Protein AF-A0A2E4ITB9-F1 (afdb_monomer_lite)

Radius of gyration: 18.51 Å; chains: 1; bounding box: 58×38×54 Å

Secondary structure (DSSP, 8-state):
---------HHHHHHHHHHHHHEEEEEETTEEEEEE-HHHHTTSHHHHHHHHHGGG--GGGS-HHHHHHHHHHHHHHHHHHHHHH-----HHHHHHHHHHHHHH-GGGGGGS--S-TT---S----TTTHHHHHHHHHHHHHHHHEEEETTTTEEEEEHHHHHS---HHHHHHHHHHH-GGGTTS--EEEEE--S----S---

Foldseek 3Di:
DDPPPVDWDVLLVLLQVLLVVFWDWDDDPNWIFIDGPLVVSCVDPSLVVSVVVLVVDDLVPDDLLSNLLSLLSVLLSLLSCCLHVVPPNPVVSNVVSLVVNCVSPVLSNLQAFQVDSNAHASDNATSVCNVVVSVVSLVVLLVVQWDADPVVQAIEGEQSLVPRPHDPVRSVVSVCVSPVVCPPPDHHYHYDHDDDSHSTDTD

Structure (mmCIF, N/CA/C/O backbone):
data_AF-A0A2E4ITB9-F1
#
_entry.id   AF-A0A2E4ITB9-F1
#
loop_
_atom_site.group_PDB
_atom_site.id
_atom_site.type_symbol
_atom_site.label_atom_id
_atom_site.label_alt_id
_atom_site.label_comp_id
_atom_site.label_asym_id
_atom_site.label_entity_id
_atom_site.label_seq_id
_atom_site.pdbx_PDB_ins_code
_atom_site.Cartn_x
_atom_site.Cartn_y
_atom_site.Cartn_z
_atom_site.occupancy
_atom_site.B_iso_or_equiv
_atom_site.auth_seq_id
_atom_site.auth_comp_id
_atom_site.auth_asym_id
_atom_site.auth_atom_id
_atom_site.pdbx_PDB_model_num
ATOM 1 N N . MET A 1 1 ? 36.505 4.681 3.905 1.00 30.84 1 MET A N 1
ATOM 2 C CA . MET A 1 1 ? 35.277 3.940 4.250 1.00 30.84 1 MET A CA 1
ATOM 3 C C . MET A 1 1 ? 34.150 4.531 3.430 1.00 30.84 1 MET A C 1
ATOM 5 O O . MET A 1 1 ? 33.691 5.619 3.747 1.00 30.84 1 MET A O 1
ATOM 9 N N . ALA A 1 2 ? 33.813 3.893 2.310 1.00 27.34 2 ALA A N 1
ATOM 10 C CA . ALA A 1 2 ? 32.672 4.303 1.508 1.00 27.34 2 ALA A CA 1
ATOM 11 C C . ALA A 1 2 ? 31.413 3.896 2.275 1.00 27.34 2 ALA A C 1
ATOM 13 O O . ALA A 1 2 ? 31.168 2.707 2.465 1.00 27.34 2 ALA A O 1
ATOM 14 N N . SER A 1 3 ? 30.668 4.883 2.769 1.00 27.88 3 SER A N 1
ATOM 15 C CA . SER A 1 3 ? 29.266 4.676 3.106 1.00 27.88 3 SER A CA 1
ATOM 16 C C . SER A 1 3 ? 28.602 4.188 1.822 1.00 27.88 3 SER A C 1
ATOM 18 O O . SER A 1 3 ? 28.552 4.937 0.843 1.00 27.88 3 SER A O 1
ATOM 20 N N . LEU A 1 4 ? 28.205 2.913 1.779 1.00 34.22 4 LEU A N 1
ATOM 21 C CA . LEU A 1 4 ? 27.286 2.437 0.758 1.00 34.22 4 LEU A CA 1
ATOM 22 C C . LEU A 1 4 ? 26.007 3.246 0.963 1.00 34.22 4 LEU A C 1
ATOM 24 O O . LEU A 1 4 ? 25.192 2.930 1.824 1.00 34.22 4 LEU A O 1
ATOM 28 N N . VAL A 1 5 ? 25.854 4.317 0.187 1.00 40.44 5 VAL A N 1
ATOM 29 C CA . VAL A 1 5 ? 24.533 4.843 -0.126 1.00 40.44 5 VAL A CA 1
ATOM 30 C C . VAL A 1 5 ? 23.796 3.640 -0.694 1.00 40.44 5 VAL A C 1
ATOM 32 O O . VAL A 1 5 ? 24.175 3.149 -1.758 1.00 40.44 5 VAL A O 1
ATOM 35 N N . MET A 1 6 ? 22.853 3.086 0.072 1.00 44.44 6 MET A N 1
ATOM 36 C CA . MET A 1 6 ? 21.987 2.014 -0.398 1.00 44.44 6 MET A CA 1
ATOM 37 C C . MET A 1 6 ? 21.328 2.536 -1.666 1.00 44.44 6 MET A C 1
ATOM 39 O O . MET A 1 6 ? 20.502 3.445 -1.611 1.00 44.44 6 MET A O 1
ATOM 43 N N . ALA A 1 7 ? 21.807 2.068 -2.816 1.00 52.41 7 ALA A N 1
ATOM 44 C CA . ALA A 1 7 ? 21.342 2.568 -4.090 1.00 52.41 7 ALA A CA 1
ATOM 45 C C . ALA A 1 7 ? 19.875 2.167 -4.211 1.00 52.41 7 ALA A C 1
ATOM 47 O O . ALA A 1 7 ? 19.555 0.980 -4.249 1.00 52.41 7 ALA A O 1
ATOM 48 N N . GLN A 1 8 ? 19.000 3.169 -4.228 1.00 68.56 8 GLN A N 1
ATOM 49 C CA . GLN A 1 8 ? 17.592 2.985 -4.527 1.00 68.56 8 GLN A CA 1
ATOM 50 C C . GLN A 1 8 ? 17.468 2.203 -5.842 1.00 68.56 8 GLN A C 1
ATOM 52 O O . GLN A 1 8 ? 18.162 2.520 -6.816 1.00 68.56 8 GLN A O 1
ATOM 57 N N . HIS A 1 9 ? 16.626 1.165 -5.889 1.00 79.88 9 HIS A N 1
ATOM 58 C CA . HIS A 1 9 ? 16.483 0.403 -7.127 1.00 79.88 9 HIS A CA 1
ATOM 59 C C . HIS A 1 9 ? 15.888 1.322 -8.211 1.00 79.88 9 HIS A C 1
ATOM 61 O O . HIS A 1 9 ? 14.912 2.021 -7.934 1.00 79.88 9 HIS A O 1
ATOM 67 N N . PRO A 1 10 ? 16.390 1.307 -9.464 1.00 86.50 10 PRO A N 1
ATOM 68 C CA . PRO A 1 10 ? 15.943 2.236 -10.507 1.00 86.50 10 PRO A CA 1
ATOM 69 C C . PRO A 1 10 ? 14.428 2.302 -10.755 1.00 86.50 10 PRO A C 1
ATOM 71 O O . PRO A 1 10 ? 13.938 3.318 -11.241 1.00 86.50 10 PRO A O 1
ATOM 74 N N . TYR A 1 11 ? 13.677 1.238 -10.437 1.00 91.75 11 TYR A N 1
ATOM 75 C CA . TYR A 1 11 ? 12.224 1.226 -10.617 1.00 91.75 11 TYR A CA 1
ATOM 76 C C . TYR A 1 11 ? 11.533 2.205 -9.660 1.00 91.75 11 TYR A C 1
ATOM 78 O O . TYR A 1 11 ? 10.542 2.810 -10.052 1.00 91.75 11 TYR A O 1
ATOM 86 N N . GLU A 1 12 ? 12.055 2.391 -8.442 1.00 92.88 12 GLU A N 1
ATOM 87 C CA . GLU A 1 12 ? 11.439 3.260 -7.437 1.00 92.88 12 GLU A CA 1
ATOM 88 C C . GLU A 1 12 ? 11.503 4.719 -7.878 1.00 92.88 12 GLU A C 1
ATOM 90 O O . GLU A 1 12 ? 10.498 5.419 -7.825 1.00 92.88 12 GLU A O 1
ATOM 95 N N . SER A 1 13 ? 12.646 5.168 -8.408 1.00 92.44 13 SER A N 1
ATOM 96 C CA . SER A 1 13 ? 12.784 6.535 -8.920 1.00 92.44 13 SER A CA 1
ATOM 97 C C . SER A 1 13 ? 11.901 6.778 -10.150 1.00 92.44 13 SER A C 1
ATOM 99 O O . SER A 1 13 ? 11.299 7.843 -10.275 1.00 92.44 13 SER A O 1
ATOM 101 N N . ILE A 1 14 ? 11.782 5.790 -11.049 1.00 94.25 14 ILE A N 1
ATOM 102 C CA . ILE A 1 14 ? 10.876 5.878 -12.207 1.00 94.25 14 ILE A CA 1
ATOM 103 C C . ILE A 1 14 ? 9.420 5.960 -11.736 1.00 94.25 14 ILE A C 1
ATOM 105 O O . ILE A 1 14 ? 8.658 6.785 -12.237 1.00 94.25 14 ILE A O 1
ATOM 109 N N . TRP A 1 15 ? 9.030 5.109 -10.785 1.00 93.31 15 TRP A N 1
ATOM 110 C CA . TRP A 1 15 ? 7.674 5.080 -10.252 1.00 93.31 15 TRP A CA 1
ATOM 111 C C . TRP A 1 15 ? 7.329 6.366 -9.503 1.00 93.31 15 TRP A C 1
ATOM 113 O O . TRP A 1 15 ? 6.301 6.967 -9.799 1.00 93.31 15 TRP A O 1
ATOM 123 N N . SER A 1 16 ? 8.215 6.845 -8.627 1.00 92.06 16 SER A N 1
ATOM 124 C CA . SER A 1 16 ? 8.060 8.127 -7.932 1.00 92.06 16 SER A CA 1
ATOM 125 C C . SER A 1 16 ? 7.865 9.275 -8.912 1.00 92.06 16 SER A C 1
ATOM 127 O O . SER A 1 16 ? 6.909 10.029 -8.772 1.00 92.06 16 SER A O 1
ATOM 129 N N . GLY A 1 17 ? 8.699 9.364 -9.954 1.00 92.19 17 GLY A N 1
ATOM 130 C CA . GLY A 1 17 ? 8.560 10.409 -10.969 1.00 92.19 17 GLY A CA 1
ATOM 131 C C . GLY A 1 17 ? 7.211 10.366 -11.693 1.00 92.19 17 GLY A C 1
ATOM 132 O O . GLY A 1 17 ? 6.616 11.411 -11.938 1.00 92.19 17 GLY A O 1
ATOM 133 N N . LEU A 1 18 ? 6.691 9.170 -11.994 1.00 92.94 18 LEU A N 1
ATOM 134 C CA . LEU A 1 18 ? 5.364 9.016 -12.600 1.00 92.94 18 LEU A CA 1
ATOM 135 C C . LEU A 1 18 ? 4.232 9.384 -11.636 1.00 92.94 18 LEU A C 1
ATOM 137 O O . LEU A 1 18 ? 3.273 10.033 -12.047 1.00 92.94 18 LEU A O 1
ATOM 141 N N . VAL A 1 19 ? 4.318 8.979 -10.370 1.00 89.75 19 VAL A N 1
ATOM 142 C CA . VAL A 1 19 ? 3.321 9.355 -9.361 1.00 89.75 19 VAL A CA 1
ATOM 143 C C . VAL A 1 19 ? 3.299 10.872 -9.190 1.00 89.75 19 VAL A C 1
ATOM 145 O O . VAL A 1 19 ? 2.222 11.462 -9.245 1.00 89.75 19 VAL A O 1
ATOM 148 N N . ASP A 1 20 ? 4.457 11.520 -9.076 1.00 89.19 20 ASP A N 1
ATOM 149 C CA . ASP A 1 20 ? 4.554 12.975 -8.923 1.00 89.19 20 ASP A CA 1
ATOM 150 C C . ASP A 1 20 ? 4.011 13.733 -10.145 1.00 89.19 20 ASP A C 1
ATOM 152 O O . ASP A 1 20 ? 3.300 14.727 -9.997 1.00 89.19 20 ASP A O 1
ATOM 156 N N . GLU A 1 21 ? 4.316 13.263 -11.358 1.00 92.44 21 GLU A N 1
ATOM 157 C CA . GLU A 1 21 ? 3.901 13.915 -12.606 1.00 92.44 21 GLU A CA 1
ATOM 158 C C . GLU A 1 21 ? 2.388 13.798 -12.859 1.00 92.44 21 GLU A C 1
ATOM 160 O O . GLU A 1 21 ? 1.755 14.756 -13.312 1.00 92.44 21 GLU A O 1
ATOM 165 N N . TYR A 1 22 ? 1.798 12.638 -12.558 1.00 90.69 22 TYR A N 1
ATOM 166 C CA . TYR A 1 22 ? 0.413 12.317 -12.924 1.00 90.69 22 TYR A CA 1
ATOM 167 C C . TYR A 1 22 ? -0.570 12.350 -11.749 1.00 90.69 22 TYR A C 1
ATOM 169 O O . TYR A 1 22 ? -1.759 12.099 -11.952 1.00 90.69 22 TYR A O 1
ATOM 177 N N . THR A 1 23 ? -0.125 12.685 -10.534 1.00 85.75 23 THR A N 1
ATOM 178 C CA . THR A 1 23 ? -1.022 12.987 -9.411 1.00 85.75 23 THR A CA 1
ATOM 179 C C . THR A 1 23 ? -1.472 14.444 -9.475 1.00 85.75 23 THR A C 1
ATOM 181 O O . THR A 1 23 ? -0.678 15.384 -9.483 1.00 85.75 23 THR A O 1
ATOM 184 N N . HIS A 1 24 ? -2.781 14.659 -9.487 1.00 84.94 24 HIS A N 1
ATOM 185 C CA . HIS A 1 24 ? -3.400 15.967 -9.630 1.00 84.94 24 HIS A CA 1
ATOM 186 C C . HIS A 1 24 ? -4.341 16.277 -8.470 1.00 84.94 24 HIS A C 1
ATOM 188 O O . HIS A 1 24 ? -4.998 15.401 -7.909 1.00 84.94 24 HIS A O 1
ATOM 194 N N . VAL A 1 25 ? -4.463 17.567 -8.153 1.00 83.31 25 VAL A N 1
ATOM 195 C CA . VAL A 1 25 ? -5.408 18.073 -7.153 1.00 83.31 25 VAL A CA 1
ATOM 196 C C . VAL A 1 25 ? -6.525 18.832 -7.858 1.00 83.31 25 VAL A C 1
ATOM 198 O O . VAL A 1 25 ? -6.290 19.852 -8.506 1.00 83.31 25 VAL A O 1
ATOM 201 N N . LYS A 1 26 ? -7.765 18.369 -7.705 1.00 80.38 26 LYS A N 1
ATOM 202 C CA . LYS A 1 26 ? -8.969 19.035 -8.207 1.00 80.38 26 LYS A CA 1
ATOM 203 C C . LYS A 1 26 ? -9.807 19.545 -7.046 1.00 80.38 26 LYS A C 1
ATOM 205 O O . LYS A 1 26 ? -10.174 18.784 -6.164 1.00 80.38 26 LYS A O 1
ATOM 210 N N . LYS A 1 27 ? -10.174 20.824 -7.061 1.00 82.44 27 LYS A N 1
ATOM 211 C CA . LYS A 1 27 ? -11.097 21.394 -6.069 1.00 82.44 27 LYS A CA 1
ATOM 212 C C . LYS A 1 27 ? -12.532 21.340 -6.590 1.00 82.44 27 LYS A C 1
ATOM 214 O O . LYS A 1 27 ? -12.796 21.778 -7.707 1.00 82.44 27 LYS A O 1
ATOM 219 N N . SER A 1 28 ? -13.461 20.827 -5.787 1.00 77.81 28 SER A N 1
ATOM 220 C CA . SER A 1 28 ? -14.899 20.820 -6.080 1.00 77.81 28 SER A CA 1
ATOM 221 C C . SER A 1 28 ? -15.691 21.073 -4.799 1.00 77.81 28 SER A C 1
ATOM 223 O O . SER A 1 28 ? -15.429 20.451 -3.777 1.00 77.81 28 SER A O 1
ATOM 225 N N . LYS A 1 29 ? -16.648 22.011 -4.836 1.00 84.31 29 LYS A N 1
ATOM 226 C CA . LYS A 1 29 ? -17.504 22.382 -3.686 1.00 84.31 29 LYS A CA 1
ATOM 227 C C . LYS A 1 29 ? -16.733 22.674 -2.380 1.00 84.31 29 LYS A C 1
ATOM 229 O O . LYS A 1 29 ? -17.201 22.349 -1.298 1.00 84.31 29 LYS A O 1
ATOM 234 N N . GLY A 1 30 ? -15.552 23.287 -2.486 1.00 75.50 30 GLY A N 1
ATOM 235 C CA . GLY A 1 30 ? -14.703 23.613 -1.331 1.00 75.50 30 GLY A CA 1
ATOM 236 C C . GLY A 1 30 ? -13.849 22.455 -0.802 1.00 75.50 30 GLY A C 1
ATOM 237 O O . GLY A 1 30 ? -13.042 22.687 0.088 1.00 75.50 30 GLY A O 1
ATOM 238 N N . VAL A 1 31 ? -13.967 21.255 -1.376 1.00 73.00 31 VAL A N 1
ATOM 239 C CA . VAL A 1 31 ? -13.175 20.069 -1.018 1.00 73.00 31 VAL A CA 1
ATOM 240 C C . VAL A 1 31 ? -12.105 19.824 -2.086 1.00 73.00 31 VAL A C 1
ATOM 242 O O . VAL A 1 31 ? -12.386 19.910 -3.288 1.00 73.00 31 VAL A O 1
ATOM 245 N N . ALA A 1 32 ? -10.865 19.565 -1.665 1.00 73.62 32 ALA A N 1
ATOM 246 C CA . ALA A 1 32 ? -9.783 19.162 -2.556 1.00 73.62 32 ALA A CA 1
ATOM 247 C C . ALA A 1 32 ? -9.762 17.635 -2.710 1.00 73.62 32 ALA A C 1
ATOM 249 O O . ALA A 1 32 ? -9.715 16.903 -1.730 1.00 73.62 32 ALA A O 1
ATOM 250 N N . TYR A 1 33 ? -9.771 17.170 -3.956 1.00 71.44 33 TYR A N 1
ATOM 251 C CA . TYR A 1 33 ? -9.688 15.765 -4.332 1.00 71.44 33 TYR A CA 1
ATOM 252 C C . TYR A 1 33 ? -8.351 15.516 -5.016 1.00 71.44 33 TYR A C 1
ATOM 254 O O . TYR A 1 33 ? -8.043 16.159 -6.023 1.00 71.44 33 TYR A O 1
ATOM 262 N N . VAL A 1 34 ? -7.567 14.590 -4.478 1.00 75.00 34 VAL A N 1
ATOM 263 C CA . VAL A 1 34 ? -6.319 14.134 -5.092 1.00 75.00 34 VAL A CA 1
ATOM 264 C C . VAL A 1 34 ? -6.611 12.864 -5.884 1.00 75.00 34 VAL A C 1
ATOM 266 O O . VAL A 1 34 ? -7.278 11.962 -5.382 1.00 75.00 34 VAL A O 1
ATOM 269 N N . TYR A 1 35 ? -6.165 12.810 -7.134 1.00 76.31 35 TYR A N 1
ATOM 270 C CA . TYR A 1 35 ? -6.367 11.669 -8.026 1.00 76.31 35 TYR A CA 1
ATOM 271 C C . TYR A 1 35 ? -5.169 11.508 -8.958 1.00 76.31 35 TYR A C 1
ATOM 273 O O . TYR A 1 35 ? -4.432 12.466 -9.173 1.00 76.31 35 TYR A O 1
ATOM 281 N N . VAL A 1 36 ? -4.999 10.326 -9.544 1.00 77.94 36 VAL A N 1
ATOM 282 C CA . VAL A 1 36 ? -3.977 10.084 -10.571 1.00 77.94 36 VAL A CA 1
ATOM 283 C C . VAL A 1 36 ? -4.627 9.997 -11.946 1.00 77.94 36 VAL A C 1
ATOM 285 O O . VAL A 1 36 ? -5.635 9.309 -12.123 1.00 77.94 36 VAL A O 1
ATOM 288 N N . ASP A 1 37 ? -4.051 10.678 -12.937 1.00 86.00 37 ASP A N 1
ATOM 289 C CA . ASP A 1 37 ? -4.420 10.516 -14.345 1.00 86.00 37 ASP A CA 1
ATOM 290 C C . ASP A 1 37 ? -3.801 9.233 -14.921 1.00 86.00 37 ASP A C 1
ATOM 292 O O . ASP A 1 37 ? -2.802 9.250 -15.648 1.00 86.00 37 ASP A O 1
ATOM 296 N N . TYR A 1 38 ? -4.427 8.094 -14.605 1.00 83.38 38 TYR A N 1
ATOM 297 C CA . TYR A 1 38 ? -4.018 6.784 -15.124 1.00 83.38 38 TYR A CA 1
ATOM 298 C C . TYR A 1 38 ? -3.968 6.763 -16.654 1.00 83.38 38 TYR A C 1
ATOM 300 O O . TYR A 1 38 ? -3.126 6.081 -17.237 1.00 83.38 38 TYR A O 1
ATOM 308 N N . ALA A 1 39 ? -4.837 7.535 -17.315 1.00 84.50 39 ALA A N 1
ATOM 309 C CA . ALA A 1 39 ? -4.991 7.500 -18.759 1.00 84.50 39 ALA A CA 1
ATOM 310 C C . ALA A 1 39 ? -3.787 8.041 -19.514 1.00 84.50 39 ALA A C 1
ATOM 312 O O . ALA A 1 39 ? -3.441 7.546 -20.597 1.00 84.50 39 ALA A O 1
ATOM 313 N N . SER A 1 40 ? -3.172 9.070 -18.950 1.00 89.25 40 SER A N 1
ATOM 314 C CA . SER A 1 40 ? -1.941 9.646 -19.464 1.00 89.25 40 SER A CA 1
ATOM 315 C C . SER A 1 40 ? -0.733 8.841 -18.987 1.00 89.25 40 SER A C 1
ATOM 317 O O . SER A 1 40 ? 0.112 8.478 -19.809 1.00 89.25 40 SER A O 1
ATOM 319 N N . LEU A 1 41 ? -0.712 8.449 -17.709 1.00 90.75 41 LEU A N 1
ATOM 320 C CA . LEU A 1 41 ? 0.391 7.718 -17.083 1.00 90.75 41 LEU A CA 1
ATOM 321 C C . LEU A 1 41 ? 0.748 6.424 -17.833 1.00 90.75 41 LEU A C 1
ATOM 323 O O . LEU A 1 41 ? 1.915 6.224 -18.185 1.00 90.75 41 LEU A O 1
ATOM 327 N N . VAL A 1 42 ? -0.229 5.567 -18.163 1.00 89.81 42 VAL A N 1
ATOM 328 C CA . VAL A 1 42 ? 0.066 4.262 -18.795 1.00 89.81 42 VAL A CA 1
ATOM 329 C C . VAL A 1 42 ? 0.619 4.370 -20.225 1.00 89.81 42 VAL A C 1
ATOM 331 O O . VAL A 1 42 ? 1.168 3.410 -20.771 1.00 89.81 42 VAL A O 1
ATOM 334 N N . LYS A 1 43 ? 0.463 5.531 -20.876 1.00 90.06 43 LYS A N 1
ATOM 335 C CA . LYS A 1 43 ? 0.932 5.764 -22.252 1.00 90.06 43 LYS A CA 1
ATOM 336 C C . LYS A 1 43 ? 2.408 6.144 -22.298 1.00 90.06 43 LYS A C 1
ATOM 338 O O . LYS A 1 43 ? 3.006 6.091 -23.375 1.00 90.06 43 LYS A O 1
ATOM 343 N N . THR A 1 44 ? 2.991 6.513 -21.160 1.00 94.25 44 THR A N 1
ATOM 344 C CA . THR A 1 44 ? 4.381 6.959 -21.067 1.00 94.25 44 THR A CA 1
ATOM 345 C C . THR A 1 44 ? 5.367 5.825 -21.357 1.00 94.25 44 THR A C 1
ATOM 347 O O . THR A 1 44 ? 5.106 4.642 -21.121 1.00 94.25 44 THR A O 1
ATOM 350 N N . GLN A 1 45 ? 6.550 6.182 -21.866 1.00 94.50 45 GLN A N 1
ATOM 351 C CA . GLN A 1 45 ? 7.640 5.217 -22.048 1.00 94.50 45 GLN A CA 1
ATOM 352 C C . GLN A 1 45 ? 8.138 4.670 -20.705 1.00 94.50 45 GLN A C 1
ATOM 354 O O . GLN A 1 45 ? 8.455 3.487 -20.611 1.00 94.50 45 GLN A O 1
ATOM 359 N N . ASN A 1 46 ? 8.140 5.512 -19.670 1.00 95.06 46 ASN A N 1
ATOM 360 C CA . ASN A 1 46 ? 8.547 5.152 -18.316 1.00 95.06 46 ASN A CA 1
ATOM 361 C C . ASN A 1 46 ? 7.628 4.088 -17.704 1.00 95.06 46 ASN A C 1
ATOM 363 O O . ASN A 1 46 ? 8.124 3.105 -17.161 1.00 95.06 46 ASN A O 1
ATOM 367 N N . PHE A 1 47 ? 6.305 4.200 -17.866 1.00 93.88 47 PHE A N 1
ATOM 368 C CA . PHE A 1 47 ? 5.392 3.168 -17.370 1.00 93.88 47 PHE A CA 1
ATOM 369 C C . PHE A 1 47 ? 5.590 1.829 -18.093 1.00 93.88 47 PHE A C 1
ATOM 371 O O . PHE A 1 47 ? 5.673 0.772 -17.471 1.00 93.88 47 PHE A O 1
ATOM 378 N N . ARG A 1 48 ? 5.779 1.860 -19.418 1.00 91.81 48 ARG A N 1
ATOM 379 C CA . ARG A 1 48 ? 6.113 0.650 -20.192 1.00 91.81 48 ARG A CA 1
ATOM 380 C C . ARG A 1 48 ? 7.458 0.046 -19.786 1.00 91.81 48 ARG A C 1
ATOM 382 O O . ARG A 1 48 ? 7.628 -1.169 -19.871 1.00 91.81 48 ARG A O 1
ATOM 389 N N . LEU A 1 49 ? 8.422 0.874 -19.384 1.00 94.12 49 LEU A N 1
ATOM 390 C CA . LEU A 1 49 ? 9.704 0.417 -18.858 1.00 94.12 49 LEU A CA 1
ATOM 391 C C . LEU A 1 49 ? 9.516 -0.299 -17.514 1.00 94.12 49 LEU A C 1
ATOM 393 O O . LEU A 1 49 ? 10.059 -1.391 -17.360 1.00 94.12 49 LEU A O 1
ATOM 397 N N . LEU A 1 50 ? 8.697 0.243 -16.603 1.00 93.69 50 LEU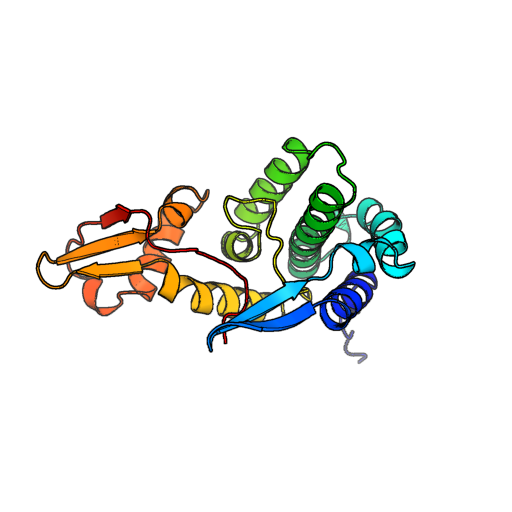 A N 1
ATOM 398 C CA . LEU A 1 50 ? 8.339 -0.414 -15.337 1.00 93.69 50 LEU A CA 1
ATOM 399 C C . LEU A 1 50 ? 7.786 -1.826 -15.571 1.00 93.69 50 LEU A C 1
ATOM 401 O O . LEU A 1 50 ? 8.313 -2.787 -15.010 1.00 93.69 50 LEU A O 1
ATOM 405 N N . GLY A 1 51 ? 6.822 -1.975 -16.487 1.00 89.25 51 GLY A N 1
ATOM 406 C CA . GLY A 1 51 ? 6.245 -3.280 -16.840 1.00 89.25 51 GLY A CA 1
ATOM 407 C C . GLY A 1 51 ? 7.253 -4.298 -17.396 1.00 89.25 51 GLY A C 1
ATOM 408 O O . GLY A 1 51 ? 7.011 -5.501 -17.346 1.00 89.25 51 GLY A O 1
ATOM 409 N N . ARG A 1 52 ? 8.412 -3.848 -17.896 1.00 90.00 52 ARG A N 1
ATOM 410 C CA . ARG A 1 52 ? 9.492 -4.723 -18.387 1.00 90.00 52 ARG A CA 1
ATOM 411 C C . ARG A 1 52 ? 10.528 -5.077 -17.329 1.00 90.00 52 ARG A C 1
ATOM 413 O O . ARG A 1 52 ? 11.157 -6.127 -17.465 1.00 90.00 52 ARG A O 1
ATOM 420 N N . ILE A 1 53 ? 10.778 -4.189 -16.365 1.00 92.94 53 ILE A N 1
ATOM 421 C CA . ILE A 1 53 ? 11.832 -4.380 -15.359 1.00 92.94 53 ILE A CA 1
ATOM 422 C C . ILE A 1 53 ? 11.311 -5.094 -14.117 1.00 92.94 53 ILE A C 1
ATOM 424 O O . ILE A 1 53 ? 12.009 -5.972 -13.627 1.00 92.94 53 ILE A O 1
ATOM 428 N N . LEU A 1 54 ? 10.095 -4.782 -13.653 1.00 92.44 54 LEU A N 1
ATOM 429 C CA . LEU A 1 54 ? 9.554 -5.333 -12.405 1.00 92.44 54 LEU A CA 1
ATOM 430 C C . LEU A 1 54 ? 9.509 -6.867 -12.406 1.00 92.44 54 LEU A C 1
ATOM 432 O O . LEU A 1 54 ? 10.055 -7.448 -11.475 1.00 92.44 54 LEU A O 1
ATOM 436 N N . PRO A 1 55 ? 9.016 -7.554 -13.461 1.00 91.31 55 PRO A N 1
ATOM 437 C CA . PRO A 1 55 ? 8.975 -9.019 -13.469 1.00 91.31 55 PRO A CA 1
ATOM 438 C C . PRO A 1 55 ? 10.353 -9.700 -13.501 1.00 91.31 55 PRO A C 1
ATOM 440 O O . PRO A 1 55 ? 10.425 -10.922 -13.434 1.00 91.31 55 PRO A O 1
ATOM 443 N N . LYS A 1 56 ? 11.440 -8.940 -13.693 1.00 90.94 56 LYS A N 1
ATOM 444 C CA . LYS A 1 56 ? 12.816 -9.453 -13.796 1.00 90.94 56 LYS A CA 1
ATOM 445 C C . LYS A 1 56 ? 13.633 -9.232 -12.527 1.00 90.94 56 LYS A C 1
ATOM 447 O O . LYS A 1 56 ? 14.803 -9.607 -12.507 1.00 90.94 56 LYS A O 1
ATOM 452 N N . ILE A 1 57 ? 13.063 -8.568 -11.525 1.00 90.69 57 ILE A N 1
ATOM 453 C CA . ILE A 1 57 ? 13.729 -8.358 -10.244 1.00 90.69 57 ILE A CA 1
ATOM 454 C C . ILE A 1 57 ? 13.703 -9.683 -9.488 1.00 90.69 57 ILE A C 1
ATOM 456 O O . ILE A 1 57 ? 12.636 -10.256 -9.289 1.00 90.69 57 ILE A O 1
ATOM 460 N N . ASP A 1 58 ? 14.882 -10.161 -9.099 1.00 89.38 58 ASP A N 1
ATOM 461 C CA . ASP A 1 58 ? 15.040 -11.368 -8.292 1.00 89.38 58 ASP A CA 1
ATOM 462 C C . ASP A 1 58 ? 14.834 -11.027 -6.801 1.00 89.38 58 ASP A C 1
ATOM 464 O O . ASP A 1 58 ? 15.656 -10.288 -6.240 1.00 89.38 58 ASP A O 1
ATOM 468 N N . PRO A 1 59 ? 13.764 -11.528 -6.149 1.00 86.25 59 PRO A N 1
ATOM 469 C CA . PRO A 1 59 ? 13.477 -11.243 -4.744 1.00 86.25 59 PRO A CA 1
ATOM 470 C C . PRO A 1 59 ? 14.616 -11.614 -3.794 1.00 86.25 59 PRO A C 1
ATOM 472 O O . PRO A 1 59 ? 14.842 -10.905 -2.814 1.00 86.25 59 PRO A O 1
ATOM 475 N N . ASP A 1 60 ? 15.370 -12.670 -4.107 1.00 87.69 60 ASP A N 1
ATOM 476 C CA . ASP A 1 60 ? 16.427 -13.195 -3.237 1.00 87.69 60 ASP A CA 1
ATOM 477 C C . ASP A 1 60 ? 17.648 -12.263 -3.170 1.00 87.69 60 ASP A C 1
ATOM 479 O O . ASP A 1 60 ? 18.509 -12.391 -2.298 1.00 87.69 60 ASP A O 1
ATOM 483 N N . THR A 1 61 ? 17.721 -11.288 -4.081 1.00 88.50 61 THR A N 1
ATOM 484 C CA . THR A 1 61 ? 18.797 -10.290 -4.126 1.00 88.50 61 THR A CA 1
ATOM 485 C C . THR A 1 61 ? 18.495 -9.028 -3.316 1.00 88.50 61 THR A C 1
ATOM 487 O O . THR A 1 61 ? 19.372 -8.174 -3.160 1.00 88.50 61 THR A O 1
ATOM 490 N N . LEU A 1 62 ? 17.271 -8.887 -2.799 1.00 90.31 62 LEU A N 1
ATOM 491 C CA . LEU A 1 62 ? 16.802 -7.684 -2.118 1.00 90.31 62 LEU A CA 1
ATOM 492 C C . LEU A 1 62 ? 16.943 -7.793 -0.594 1.00 90.31 62 LEU A C 1
ATOM 494 O O . LEU A 1 62 ? 16.768 -8.851 0.007 1.00 90.31 62 LEU A O 1
ATOM 498 N N . THR A 1 63 ? 17.207 -6.662 0.064 1.00 91.75 63 THR A N 1
ATOM 499 C CA . THR A 1 63 ? 17.010 -6.558 1.518 1.00 91.75 63 THR A CA 1
ATOM 500 C C . THR A 1 63 ? 15.518 -6.631 1.848 1.00 91.75 63 THR A C 1
ATOM 502 O O . THR A 1 63 ? 14.681 -6.382 0.982 1.00 91.75 63 THR A O 1
ATOM 505 N N . LYS A 1 64 ? 15.165 -6.904 3.114 1.00 91.38 64 LYS A N 1
ATOM 506 C CA . LYS A 1 64 ? 13.757 -6.935 3.552 1.00 91.38 64 LYS A CA 1
ATOM 507 C C . LYS A 1 64 ? 12.992 -5.674 3.128 1.00 91.38 64 LYS A C 1
ATOM 509 O O . LYS A 1 64 ? 11.932 -5.788 2.520 1.00 91.38 64 LYS A O 1
ATOM 514 N N . ASP A 1 65 ? 13.542 -4.493 3.399 1.00 92.31 65 ASP A N 1
ATOM 515 C CA . ASP A 1 65 ? 12.870 -3.225 3.088 1.00 92.31 65 ASP A CA 1
ATOM 516 C C . ASP A 1 65 ? 12.777 -2.977 1.577 1.00 92.31 65 ASP A C 1
ATOM 518 O O . ASP A 1 65 ? 11.750 -2.511 1.087 1.00 92.31 65 ASP A O 1
ATOM 522 N N . ALA A 1 66 ? 13.802 -3.355 0.807 1.00 92.81 66 ALA A N 1
ATOM 523 C CA . ALA A 1 66 ? 13.749 -3.277 -0.652 1.00 92.81 66 ALA A CA 1
ATOM 524 C C . ALA A 1 66 ? 12.713 -4.244 -1.242 1.00 92.81 66 ALA A C 1
ATOM 526 O O . ALA A 1 66 ? 12.009 -3.889 -2.186 1.00 92.81 66 ALA A O 1
ATOM 527 N N . TYR A 1 67 ? 12.577 -5.440 -0.667 1.00 93.44 67 TYR A N 1
ATOM 528 C CA . TYR A 1 67 ? 11.586 -6.419 -1.096 1.00 93.44 67 TYR A CA 1
ATOM 529 C C . TYR A 1 67 ? 10.158 -5.976 -0.761 1.00 93.44 67 TYR A C 1
ATOM 531 O O . TYR A 1 67 ? 9.277 -6.043 -1.615 1.00 93.44 67 TYR A O 1
ATOM 539 N N . LEU A 1 68 ? 9.932 -5.444 0.442 1.00 94.38 68 LEU A N 1
ATOM 540 C CA . LEU A 1 68 ? 8.638 -4.885 0.836 1.00 94.38 68 LEU A CA 1
ATOM 541 C C . LEU A 1 68 ? 8.245 -3.681 -0.033 1.00 94.38 68 LEU A C 1
ATOM 543 O O . LEU A 1 68 ? 7.128 -3.645 -0.548 1.00 94.38 68 LEU A O 1
ATOM 547 N N . SER A 1 69 ? 9.167 -2.736 -0.250 1.00 94.19 69 SER A N 1
ATOM 548 C CA . SER A 1 69 ? 8.975 -1.603 -1.169 1.00 94.19 69 SER A CA 1
ATOM 549 C C . SER A 1 69 ? 8.602 -2.088 -2.575 1.00 94.19 69 SER A C 1
ATOM 551 O O . SER A 1 69 ? 7.636 -1.605 -3.172 1.00 94.19 69 SER A O 1
ATOM 553 N N . TYR A 1 70 ? 9.302 -3.113 -3.074 1.00 94.44 70 TYR A N 1
ATOM 554 C CA . TYR A 1 70 ? 9.027 -3.723 -4.372 1.00 94.44 70 TYR A CA 1
ATOM 555 C C . TYR A 1 70 ? 7.620 -4.310 -4.448 1.00 94.44 70 TYR A C 1
ATOM 557 O O . TYR A 1 70 ? 6.890 -3.980 -5.379 1.00 94.44 70 TYR A O 1
ATOM 565 N N . LEU A 1 71 ? 7.208 -5.123 -3.474 1.00 93.88 71 LEU A N 1
ATOM 566 C CA . LEU A 1 71 ? 5.879 -5.736 -3.461 1.00 93.88 71 LEU A CA 1
ATOM 567 C C . LEU A 1 71 ? 4.758 -4.685 -3.434 1.00 93.88 71 LEU A C 1
ATOM 569 O O . LEU A 1 71 ? 3.808 -4.786 -4.213 1.00 93.88 71 LEU A O 1
ATOM 573 N N . ILE A 1 72 ? 4.884 -3.651 -2.593 1.00 93.19 72 ILE A N 1
ATOM 574 C CA . ILE A 1 72 ? 3.893 -2.565 -2.485 1.00 93.19 72 ILE A CA 1
ATOM 575 C C . ILE A 1 72 ? 3.798 -1.790 -3.805 1.00 93.19 72 ILE A C 1
ATOM 577 O O . ILE A 1 72 ? 2.709 -1.589 -4.348 1.00 93.19 72 ILE A O 1
ATOM 581 N N . ASN A 1 73 ? 4.936 -1.358 -4.349 1.00 92.75 73 ASN A N 1
ATOM 582 C CA . ASN A 1 73 ? 4.961 -0.591 -5.590 1.00 92.75 73 ASN A CA 1
ATOM 583 C C . ASN A 1 73 ? 4.497 -1.437 -6.782 1.00 92.75 73 ASN A C 1
ATOM 585 O O . ASN A 1 73 ? 3.743 -0.946 -7.621 1.00 92.75 73 ASN A O 1
ATOM 589 N N . TYR A 1 74 ? 4.881 -2.715 -6.846 1.00 92.69 74 TYR A N 1
ATOM 590 C CA . TYR A 1 74 ? 4.469 -3.613 -7.920 1.00 92.69 74 TYR A CA 1
ATOM 591 C C . TYR A 1 74 ? 2.957 -3.851 -7.904 1.00 92.69 74 TYR A C 1
ATOM 593 O O . TYR A 1 74 ? 2.320 -3.763 -8.956 1.00 92.69 74 TYR A O 1
ATOM 601 N N . TYR A 1 75 ? 2.368 -4.043 -6.719 1.00 91.25 75 TYR A N 1
ATOM 602 C CA . TYR A 1 75 ? 0.917 -4.088 -6.540 1.00 91.25 75 TYR A CA 1
ATOM 603 C C . TYR A 1 75 ? 0.239 -2.833 -7.102 1.00 91.25 75 TYR A C 1
ATOM 605 O O . TYR A 1 75 ? -0.650 -2.939 -7.947 1.00 91.25 75 TYR A O 1
ATOM 613 N N . ASN A 1 76 ? 0.682 -1.641 -6.686 1.00 88.81 76 ASN A N 1
ATOM 614 C CA . ASN A 1 76 ? 0.074 -0.375 -7.110 1.00 88.81 76 ASN A CA 1
ATOM 615 C C . ASN A 1 76 ? 0.181 -0.165 -8.629 1.00 88.81 76 ASN A C 1
ATOM 617 O O . ASN A 1 76 ? -0.789 0.237 -9.271 1.00 88.81 76 ASN A O 1
ATOM 621 N N . ILE A 1 77 ? 1.324 -0.503 -9.227 1.00 89.88 77 ILE A N 1
ATOM 622 C CA . ILE A 1 77 ? 1.539 -0.420 -10.678 1.00 89.88 77 ILE A CA 1
ATOM 623 C C . ILE A 1 77 ? 0.618 -1.393 -11.426 1.00 89.88 77 ILE A C 1
ATOM 625 O O . ILE A 1 77 ? 0.008 -1.011 -12.426 1.00 89.88 77 ILE A O 1
ATOM 629 N N . LYS A 1 78 ? 0.468 -2.628 -10.931 1.00 88.94 78 LYS A N 1
ATOM 630 C CA . LYS A 1 78 ? -0.410 -3.653 -11.522 1.00 88.94 78 LYS A CA 1
ATOM 631 C C . LYS A 1 78 ? -1.888 -3.314 -11.400 1.00 88.94 78 LYS A C 1
ATOM 633 O O . LYS A 1 78 ? -2.656 -3.604 -12.318 1.00 88.94 78 LYS A O 1
ATOM 638 N N . VAL A 1 79 ? -2.286 -2.658 -10.314 1.00 86.19 79 VAL A N 1
ATOM 639 C CA . VAL A 1 79 ? -3.622 -2.074 -10.182 1.00 86.19 79 VAL A CA 1
ATOM 640 C C . VAL A 1 79 ? -3.853 -1.043 -11.288 1.00 86.19 79 VAL A C 1
ATOM 642 O O . VAL A 1 79 ? -4.813 -1.173 -12.044 1.00 86.19 79 VAL A O 1
ATOM 645 N N . VAL A 1 80 ? -2.958 -0.061 -11.445 1.00 85.56 80 VAL A N 1
ATOM 646 C CA . VAL A 1 80 ? -3.085 0.976 -12.486 1.00 85.56 80 VAL A CA 1
ATOM 647 C C . VAL A 1 80 ? -3.177 0.361 -13.886 1.00 85.56 80 VAL A C 1
ATOM 649 O O . VAL A 1 80 ? -4.018 0.770 -14.690 1.00 85.56 80 VAL A O 1
ATOM 652 N N . GLU A 1 81 ? -2.344 -0.644 -14.161 1.00 85.56 81 GLU A N 1
ATOM 653 C CA . GLU A 1 81 ? -2.366 -1.410 -15.407 1.00 85.56 81 GLU A CA 1
ATOM 654 C C . GLU A 1 81 ? -3.737 -2.069 -15.633 1.00 85.56 81 GLU A C 1
ATOM 656 O O . GLU A 1 81 ? -4.366 -1.830 -16.663 1.00 85.56 81 GLU A O 1
ATOM 661 N N . SER A 1 82 ? -4.246 -2.809 -14.644 1.00 81.06 82 SER A N 1
ATOM 662 C CA . SER A 1 82 ? -5.505 -3.563 -14.745 1.00 81.06 82 SER A CA 1
ATOM 663 C C . SER A 1 82 ? -6.724 -2.654 -14.938 1.00 81.06 82 SER A C 1
ATOM 665 O O . SER A 1 82 ? -7.569 -2.910 -15.797 1.00 81.06 82 SER A O 1
ATOM 667 N N . VAL A 1 83 ? -6.810 -1.556 -14.177 1.00 77.62 83 VAL A N 1
ATOM 668 C CA . VAL A 1 83 ? -7.943 -0.616 -14.232 1.00 77.62 83 VAL A CA 1
ATOM 669 C C . VAL A 1 83 ? -8.042 0.055 -15.598 1.00 77.62 83 VAL A C 1
ATOM 671 O O . VAL A 1 83 ? -9.138 0.216 -16.140 1.00 77.62 83 VAL A O 1
ATOM 674 N N . TYR A 1 84 ? -6.907 0.476 -16.155 1.00 76.69 84 TYR A N 1
ATOM 675 C CA . TYR A 1 84 ? -6.913 1.323 -17.339 1.00 76.69 84 TYR A CA 1
ATOM 676 C C . TYR A 1 84 ? -6.723 0.552 -18.649 1.00 76.69 84 TYR A C 1
A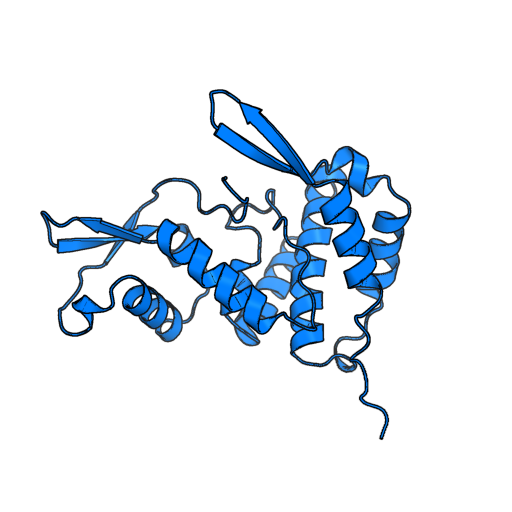TOM 678 O O . TYR A 1 84 ? -7.377 0.879 -19.644 1.00 76.69 84 TYR A O 1
ATOM 686 N N . LEU A 1 85 ? -5.870 -0.477 -18.676 1.00 73.88 85 LEU A N 1
ATOM 687 C CA . LEU A 1 85 ? -5.701 -1.311 -19.870 1.00 73.88 85 LEU A CA 1
ATOM 688 C C . LEU A 1 85 ? -6.882 -2.266 -20.085 1.00 73.88 85 LEU A C 1
ATOM 690 O O . LEU A 1 85 ? -7.021 -2.806 -21.179 1.00 73.88 85 LEU A O 1
ATOM 694 N N . LYS A 1 86 ? -7.786 -2.385 -19.096 1.00 68.25 86 LYS A N 1
ATOM 695 C CA . LYS A 1 86 ? -8.938 -3.304 -19.101 1.00 68.25 86 LYS A CA 1
ATOM 696 C C . LYS A 1 86 ? -8.525 -4.761 -19.305 1.00 68.25 86 LYS A C 1
ATOM 698 O O . LYS A 1 86 ? -9.311 -5.562 -19.815 1.00 68.25 86 LYS A O 1
ATOM 703 N N . ASP A 1 87 ? -7.300 -5.088 -18.913 1.00 68.69 87 ASP A N 1
ATOM 704 C CA . ASP A 1 87 ? -6.854 -6.466 -18.841 1.00 68.69 87 ASP A CA 1
ATOM 705 C C . ASP A 1 87 ? -7.645 -7.191 -17.747 1.00 68.69 87 ASP A C 1
ATOM 707 O O . ASP A 1 87 ? -8.168 -6.578 -16.809 1.00 68.69 87 ASP A O 1
ATOM 711 N N . SER A 1 88 ? -7.777 -8.511 -17.875 1.00 70.88 88 SER A N 1
ATOM 712 C CA . SER A 1 88 ? -8.395 -9.316 -16.826 1.00 70.88 88 SER A CA 1
ATOM 713 C C . SER A 1 88 ? -7.619 -9.127 -15.526 1.00 70.88 88 SER A C 1
ATOM 715 O O . SER A 1 88 ? -6.424 -9.420 -15.481 1.00 70.88 88 SER A O 1
ATOM 717 N N . VAL A 1 89 ? -8.303 -8.657 -14.482 1.00 71.62 89 VAL A N 1
ATOM 718 C CA . VAL A 1 89 ? -7.730 -8.512 -13.142 1.00 71.62 89 VAL A CA 1
ATOM 719 C C . VAL A 1 89 ? -7.221 -9.876 -12.677 1.00 71.62 89 VAL A C 1
ATOM 721 O O . VAL A 1 89 ? -8.008 -10.805 -12.482 1.00 71.62 89 VAL A O 1
ATOM 724 N N . ASP A 1 90 ? -5.908 -9.993 -12.488 1.00 83.75 90 ASP A N 1
ATOM 725 C CA . ASP A 1 90 ? -5.280 -11.205 -11.967 1.00 83.75 90 ASP A CA 1
ATOM 726 C C . ASP A 1 90 ? -5.467 -11.280 -10.446 1.00 83.75 90 ASP A C 1
ATOM 728 O O . ASP A 1 90 ? -4.607 -10.903 -9.649 1.00 83.75 90 ASP A O 1
ATOM 732 N N . MET A 1 91 ? -6.653 -11.730 -10.037 1.00 82.50 91 MET A N 1
ATOM 733 C CA . MET A 1 91 ? -7.018 -11.846 -8.624 1.00 82.50 91 MET A CA 1
ATOM 734 C C . MET A 1 91 ? -6.092 -12.790 -7.848 1.00 82.50 91 MET A C 1
ATOM 736 O O . MET A 1 91 ? -5.935 -12.601 -6.643 1.00 82.50 91 MET A O 1
ATOM 740 N N . ALA A 1 92 ? -5.476 -13.776 -8.513 1.00 86.94 92 ALA A N 1
ATOM 741 C CA . ALA A 1 92 ? -4.521 -14.678 -7.876 1.00 86.94 92 ALA A CA 1
ATOM 742 C C . ALA A 1 92 ? -3.230 -13.928 -7.529 1.00 86.94 92 ALA A C 1
ATOM 744 O O . ALA A 1 92 ? -2.823 -13.926 -6.371 1.00 86.94 92 ALA A O 1
ATOM 745 N N . PHE A 1 93 ? -2.671 -13.178 -8.483 1.00 88.12 93 PHE A N 1
ATOM 746 C CA . PHE A 1 93 ? -1.507 -12.323 -8.243 1.00 88.12 93 PHE A CA 1
ATOM 747 C C . PHE A 1 93 ? -1.726 -11.336 -7.084 1.00 88.12 93 PHE A C 1
ATOM 749 O O . PHE A 1 93 ? -0.872 -11.196 -6.206 1.00 88.12 93 PHE A O 1
ATOM 756 N N . PHE A 1 94 ? -2.880 -10.659 -7.048 1.00 87.56 94 PHE A N 1
ATOM 757 C CA . PHE A 1 94 ? -3.178 -9.705 -5.975 1.00 87.56 94 PHE A CA 1
ATOM 758 C C . PHE A 1 94 ? -3.337 -10.380 -4.609 1.00 87.56 94 PHE A C 1
ATOM 760 O O . PHE A 1 94 ? -2.912 -9.808 -3.602 1.00 87.56 94 PHE A O 1
ATOM 767 N N . ALA A 1 95 ? -3.932 -11.575 -4.558 1.00 87.62 95 ALA A N 1
ATOM 768 C CA . ALA A 1 95 ? -4.047 -12.349 -3.327 1.00 87.62 95 ALA A CA 1
ATOM 769 C C . ALA A 1 95 ? -2.667 -12.797 -2.817 1.00 87.62 95 ALA A C 1
ATOM 771 O O . ALA A 1 95 ? -2.355 -12.574 -1.649 1.00 87.62 95 ALA A O 1
ATOM 772 N N . ASP A 1 96 ? -1.816 -13.320 -3.701 1.00 89.94 96 ASP A N 1
ATOM 773 C CA . ASP A 1 96 ? -0.475 -13.807 -3.360 1.00 89.94 96 ASP A CA 1
ATOM 774 C C . ASP A 1 96 ? 0.428 -12.690 -2.815 1.00 89.94 96 ASP A C 1
ATOM 776 O O . ASP A 1 96 ? 1.125 -12.877 -1.810 1.00 89.94 96 ASP A O 1
ATOM 780 N N . ILE A 1 97 ? 0.386 -11.495 -3.422 1.00 90.69 97 ILE A N 1
ATOM 781 C CA . ILE A 1 97 ? 1.109 -10.330 -2.889 1.00 90.69 97 ILE A CA 1
ATOM 782 C C . ILE A 1 97 ? 0.562 -9.924 -1.521 1.00 90.69 97 ILE A C 1
ATOM 784 O O . ILE A 1 97 ? 1.352 -9.670 -0.612 1.00 90.69 97 ILE A O 1
ATOM 788 N N . LYS A 1 98 ? -0.767 -9.864 -1.348 1.00 88.31 98 LYS A N 1
ATOM 789 C CA . LYS A 1 98 ? -1.382 -9.504 -0.060 1.00 88.31 98 LYS A CA 1
ATOM 790 C C . LYS A 1 98 ? -0.942 -10.452 1.055 1.00 88.31 98 LYS A C 1
ATOM 792 O O . LYS A 1 98 ? -0.583 -9.979 2.131 1.00 88.31 98 LYS A O 1
ATOM 797 N N . THR A 1 99 ? -0.917 -11.757 0.791 1.00 88.94 99 THR A N 1
ATOM 798 C CA . THR A 1 99 ? -0.412 -12.761 1.737 1.00 88.94 99 THR A CA 1
ATOM 799 C C . THR A 1 99 ? 1.068 -12.544 2.037 1.00 88.94 99 THR A C 1
ATOM 801 O O . THR A 1 99 ? 1.440 -12.423 3.200 1.00 88.94 99 THR A O 1
ATOM 804 N N . SER A 1 100 ? 1.899 -12.389 1.002 1.00 91.19 100 SER A N 1
ATOM 805 C CA . SER A 1 100 ? 3.345 -12.174 1.165 1.00 91.19 100 SER A CA 1
ATOM 806 C C . SER A 1 100 ? 3.660 -10.939 2.016 1.00 91.19 100 SER A C 1
ATOM 808 O O . SER A 1 100 ? 4.535 -10.964 2.878 1.00 91.19 100 SER A O 1
ATOM 810 N N . LEU A 1 101 ? 2.926 -9.849 1.795 1.00 91.56 101 LEU A N 1
ATOM 811 C CA . LEU A 1 101 ? 3.054 -8.607 2.550 1.00 91.56 101 LEU A CA 1
ATOM 812 C C . LEU A 1 101 ? 2.642 -8.774 4.015 1.00 91.56 101 LEU A C 1
ATOM 814 O O . LEU A 1 101 ? 3.378 -8.344 4.904 1.00 91.56 101 LEU A O 1
ATOM 818 N N . ALA A 1 102 ? 1.511 -9.438 4.268 1.00 88.75 102 ALA A N 1
ATOM 819 C CA . ALA A 1 102 ? 1.033 -9.709 5.620 1.00 88.75 102 ALA A CA 1
ATOM 820 C C . ALA A 1 102 ? 2.035 -10.547 6.434 1.00 88.75 102 ALA A C 1
ATOM 822 O O . ALA A 1 102 ? 2.269 -10.242 7.605 1.00 88.75 102 ALA A O 1
ATOM 823 N N . ASP A 1 103 ? 2.657 -11.547 5.803 1.00 89.75 103 ASP A N 1
ATOM 824 C CA . ASP A 1 103 ? 3.629 -12.438 6.444 1.00 89.75 103 ASP A CA 1
ATOM 825 C C . ASP A 1 103 ? 4.952 -11.728 6.780 1.00 89.75 103 ASP A C 1
ATOM 827 O O . ASP A 1 103 ? 5.582 -12.015 7.801 1.00 89.75 103 ASP A O 1
ATOM 831 N N . LEU A 1 104 ? 5.388 -10.786 5.938 1.00 91.12 104 LEU A N 1
ATOM 832 C CA . LEU A 1 104 ? 6.660 -10.075 6.110 1.00 91.12 104 LEU A CA 1
ATOM 833 C C . LEU A 1 104 ? 6.561 -8.876 7.062 1.00 91.12 104 LEU A C 1
ATOM 835 O O . LEU A 1 104 ? 7.471 -8.652 7.875 1.00 91.12 104 LEU A O 1
ATOM 839 N N . ASP A 1 105 ? 5.503 -8.074 6.921 1.00 92.44 105 ASP A N 1
ATOM 840 C CA . ASP A 1 105 ? 5.174 -6.940 7.785 1.00 92.44 105 ASP A CA 1
ATOM 841 C C . ASP A 1 105 ? 3.708 -6.517 7.595 1.00 92.44 105 ASP A C 1
ATOM 843 O O . ASP A 1 105 ? 3.346 -5.833 6.637 1.00 92.44 105 ASP A O 1
ATOM 847 N N . VAL A 1 106 ? 2.865 -6.858 8.568 1.00 89.88 106 VAL A N 1
ATOM 848 C CA . VAL A 1 106 ? 1.419 -6.590 8.565 1.00 89.88 106 VAL A CA 1
ATOM 849 C C . VAL A 1 106 ? 1.041 -5.105 8.395 1.00 89.88 106 VAL A C 1
ATOM 851 O O . VAL A 1 106 ? -0.060 -4.804 7.925 1.00 89.88 106 VAL A O 1
ATOM 854 N N . ARG A 1 107 ? 1.942 -4.155 8.706 1.00 91.12 107 ARG A N 1
ATOM 855 C CA . ARG A 1 107 ? 1.707 -2.713 8.480 1.00 91.12 107 ARG A CA 1
ATOM 856 C C . ARG A 1 107 ? 1.566 -2.383 6.996 1.00 91.12 107 ARG A C 1
ATOM 858 O O . ARG A 1 107 ? 0.855 -1.448 6.645 1.00 91.12 107 ARG A O 1
ATOM 865 N N . THR A 1 108 ? 2.196 -3.157 6.119 1.00 90.75 108 THR A N 1
ATOM 866 C CA . THR A 1 108 ? 2.214 -2.909 4.668 1.00 90.75 108 THR A CA 1
ATOM 867 C C . THR A 1 108 ? 0.848 -3.075 4.003 1.00 90.75 108 THR A C 1
ATOM 869 O O . THR A 1 108 ? 0.613 -2.508 2.940 1.00 90.75 108 THR A O 1
ATOM 872 N N . LEU A 1 109 ? -0.104 -3.758 4.648 1.00 87.75 109 LEU A N 1
ATOM 873 C CA . LEU A 1 109 ? -1.490 -3.837 4.175 1.00 87.75 109 LEU A CA 1
ATOM 874 C C . LEU A 1 109 ? -2.180 -2.463 4.148 1.00 87.75 109 LEU A C 1
ATOM 876 O O . LEU A 1 109 ? -3.053 -2.235 3.316 1.00 87.75 109 LEU A O 1
ATOM 880 N N . PHE A 1 110 ? -1.748 -1.517 4.991 1.00 86.31 110 PHE A N 1
ATOM 881 C CA . PHE A 1 110 ? -2.206 -0.124 4.937 1.00 86.31 110 PHE A CA 1
ATOM 882 C C . PHE A 1 110 ? -1.731 0.613 3.683 1.00 86.31 110 PHE A C 1
ATOM 884 O O . PHE A 1 110 ? -2.261 1.673 3.361 1.00 86.31 110 PHE A O 1
ATOM 891 N N . CYS A 1 111 ? -0.738 0.075 2.978 1.00 85.19 111 CYS A N 1
ATOM 892 C CA . CYS A 1 111 ? -0.166 0.672 1.778 1.00 85.19 111 CYS A CA 1
ATOM 893 C C . CYS A 1 111 ? -0.842 0.193 0.497 1.00 85.19 111 CYS A C 1
ATOM 895 O O . CYS A 1 111 ? -0.551 0.731 -0.571 1.00 85.19 111 CYS A O 1
ATOM 897 N N . LEU A 1 112 ? -1.717 -0.805 0.591 1.00 82.81 112 LEU A N 1
ATOM 898 C CA . LEU A 1 112 ? -2.438 -1.354 -0.545 1.00 82.81 112 LEU A CA 1
ATOM 899 C C . LEU A 1 112 ? -3.722 -0.570 -0.792 1.00 82.81 112 LEU A C 1
ATOM 901 O O . LEU A 1 112 ? -4.190 0.189 0.059 1.00 82.81 112 LEU A O 1
ATOM 905 N N . SER A 1 113 ? -4.309 -0.765 -1.971 1.00 67.75 113 SER A N 1
ATOM 906 C CA . SER A 1 113 ? -5.710 -0.406 -2.153 1.00 67.75 113 SER A CA 1
ATOM 907 C C . SER A 1 113 ? -6.520 -1.127 -1.073 1.00 67.75 113 SER A C 1
ATOM 909 O O . SER A 1 113 ? -6.195 -2.267 -0.723 1.00 67.75 113 SER A O 1
ATOM 911 N N . ALA A 1 114 ? -7.555 -0.478 -0.546 1.00 62.31 114 ALA A N 1
ATOM 912 C CA . ALA A 1 114 ? -8.506 -1.110 0.360 1.00 62.31 114 ALA A CA 1
ATOM 913 C C . ALA A 1 114 ? -9.203 -2.320 -0.326 1.00 62.31 114 ALA A C 1
ATOM 915 O O . ALA A 1 114 ? -8.676 -2.940 -1.253 1.00 62.31 114 ALA A O 1
ATOM 916 N N . ASP A 1 115 ? -10.422 -2.681 0.065 1.00 56.28 115 ASP A N 1
ATOM 917 C CA . ASP A 1 115 ? -11.129 -3.790 -0.609 1.00 56.28 115 ASP A CA 1
ATOM 918 C C . ASP A 1 115 ? -11.440 -3.488 -2.088 1.00 56.28 115 ASP A C 1
ATOM 920 O O . ASP A 1 115 ? -11.732 -4.388 -2.875 1.00 56.28 115 ASP A O 1
ATOM 924 N N . ASP A 1 116 ? -11.316 -2.221 -2.485 1.00 67.81 116 ASP A N 1
ATOM 925 C CA . ASP A 1 116 ? -11.503 -1.758 -3.846 1.00 67.81 116 ASP A CA 1
ATOM 926 C C . ASP A 1 116 ? -10.165 -1.653 -4.600 1.00 67.81 116 ASP A C 1
ATOM 928 O O . ASP A 1 116 ? -9.414 -0.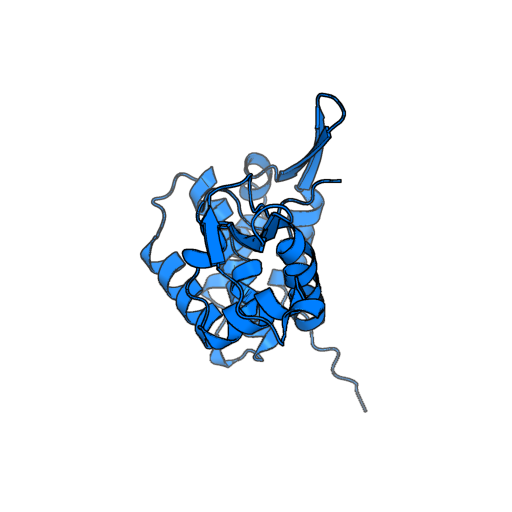681 -4.475 1.00 67.81 116 ASP A O 1
ATOM 932 N N . ILE A 1 117 ? -9.892 -2.665 -5.426 1.00 65.69 117 ILE A N 1
ATOM 933 C CA . ILE A 1 117 ? -8.732 -2.721 -6.323 1.00 65.69 117 ILE A CA 1
ATOM 934 C C . ILE A 1 117 ? -8.682 -1.573 -7.341 1.00 65.69 117 ILE A C 1
ATOM 936 O O . ILE A 1 117 ? -7.657 -1.410 -7.983 1.00 65.69 117 ILE A O 1
ATOM 940 N N . TYR A 1 118 ? -9.740 -0.775 -7.522 1.00 67.88 118 TYR A N 1
ATOM 941 C CA . TYR A 1 118 ? -9.751 0.349 -8.463 1.00 67.88 118 TYR A CA 1
ATOM 942 C C . TYR A 1 118 ? -9.057 1.610 -7.912 1.00 67.88 118 TYR A C 1
ATOM 944 O O . TYR A 1 118 ? -8.894 2.592 -8.643 1.00 67.88 118 TYR A O 1
ATOM 952 N N . PHE A 1 119 ? -8.609 1.591 -6.651 1.00 72.62 119 PHE A N 1
ATOM 953 C CA . PHE A 1 119 ? -7.974 2.728 -5.980 1.00 72.62 119 PHE A CA 1
ATOM 954 C C . PHE A 1 119 ? -6.563 2.381 -5.471 1.00 72.62 119 PHE A C 1
ATOM 956 O O . PHE A 1 119 ? -6.402 2.086 -4.284 1.00 72.62 119 PHE A O 1
ATOM 963 N N . PRO A 1 120 ? -5.526 2.411 -6.334 1.00 73.62 120 PRO A N 1
ATOM 964 C CA . PRO A 1 120 ? -4.144 2.221 -5.903 1.00 73.62 120 PRO A CA 1
ATOM 965 C C . PRO A 1 120 ? -3.736 3.302 -4.902 1.00 73.62 120 PRO A C 1
ATOM 967 O O . PRO A 1 120 ? -4.312 4.394 -4.856 1.00 73.62 120 PRO A O 1
ATOM 970 N N . ASN A 1 121 ? -2.701 3.013 -4.119 1.00 76.44 121 ASN A N 1
ATOM 971 C CA . ASN A 1 121 ? -2.097 4.036 -3.284 1.00 76.44 121 ASN A CA 1
ATOM 972 C C . ASN A 1 121 ? -1.399 5.088 -4.161 1.00 76.44 121 ASN A C 1
ATOM 974 O O . ASN A 1 121 ? -0.773 4.758 -5.169 1.00 76.44 121 ASN A O 1
ATOM 978 N N . LEU A 1 122 ? -1.515 6.356 -3.767 1.00 75.94 122 LEU A N 1
ATOM 979 C CA . LEU A 1 122 ? -0.931 7.500 -4.473 1.00 75.94 122 LEU A CA 1
ATOM 980 C C . LEU A 1 122 ? 0.483 7.833 -3.974 1.00 75.94 122 LEU A C 1
ATOM 982 O O . LEU A 1 122 ? 0.988 8.923 -4.225 1.00 75.94 122 LEU A O 1
ATOM 986 N N . ILE A 1 123 ? 1.095 6.921 -3.222 1.00 81.62 123 ILE A N 1
ATOM 987 C CA . ILE A 1 123 ? 2.432 7.060 -2.655 1.00 81.62 123 ILE A CA 1
ATOM 988 C C . ILE A 1 123 ? 3.351 6.055 -3.351 1.00 81.62 123 ILE A C 1
ATOM 990 O O . ILE A 1 123 ? 3.078 4.853 -3.370 1.00 81.62 123 ILE A O 1
ATOM 994 N N . ALA A 1 124 ? 4.452 6.553 -3.910 1.00 87.38 124 ALA A N 1
ATOM 995 C CA . ALA A 1 124 ? 5.573 5.720 -4.320 1.00 87.38 124 ALA A CA 1
ATOM 996 C C . ALA A 1 124 ? 6.452 5.461 -3.094 1.00 87.38 124 ALA A C 1
ATOM 998 O O . ALA A 1 124 ? 7.111 6.373 -2.593 1.00 87.38 124 ALA A O 1
ATOM 999 N N . TYR A 1 125 ? 6.426 4.230 -2.589 1.00 90.94 125 TYR A N 1
ATOM 1000 C CA . TYR A 1 125 ? 7.217 3.865 -1.419 1.00 90.94 125 TYR A CA 1
ATOM 1001 C C . TYR A 1 125 ? 8.686 3.730 -1.809 1.00 90.94 125 TYR A C 1
ATOM 1003 O O . TYR A 1 125 ? 8.999 3.276 -2.912 1.00 90.94 125 TYR A O 1
ATOM 1011 N N . SER A 1 126 ? 9.581 4.138 -0.917 1.00 91.75 126 SER A N 1
ATOM 1012 C CA . SER A 1 126 ? 11.023 4.043 -1.128 1.00 91.75 126 SER A CA 1
ATOM 1013 C C . SER A 1 126 ? 11.631 3.119 -0.088 1.00 91.75 126 SER A C 1
ATOM 1015 O O . SER A 1 126 ? 11.283 3.169 1.091 1.00 91.75 126 SER A O 1
ATOM 1017 N N . SER A 1 127 ? 12.573 2.275 -0.506 1.00 93.38 127 SER A N 1
ATOM 1018 C CA . SER A 1 127 ? 13.213 1.332 0.413 1.00 93.38 127 SER A CA 1
ATOM 1019 C C . SER A 1 127 ? 14.073 2.016 1.482 1.00 93.38 127 SER A C 1
ATOM 1021 O O . SER A 1 127 ? 14.390 1.397 2.490 1.00 93.38 127 SER A O 1
ATOM 1023 N N . ILE A 1 128 ? 14.505 3.263 1.251 1.00 91.62 128 ILE A N 1
ATOM 1024 C CA . ILE A 1 128 ? 15.425 3.993 2.142 1.00 91.62 128 ILE A CA 1
ATOM 1025 C C . ILE A 1 128 ? 14.712 4.475 3.412 1.00 91.62 128 ILE A C 1
ATOM 1027 O O . ILE A 1 128 ? 15.313 4.506 4.482 1.00 91.62 128 ILE A 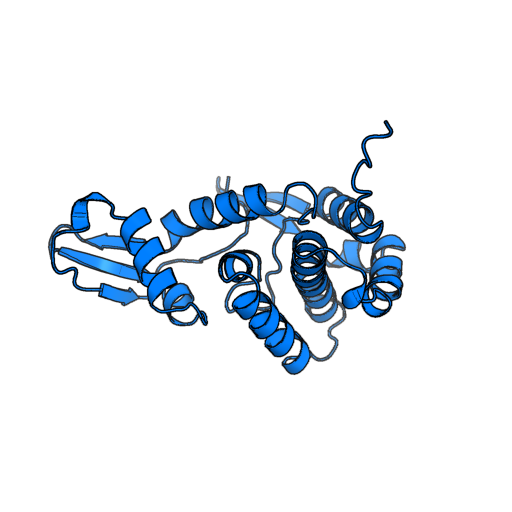O 1
ATOM 1031 N N . ASP A 1 129 ? 13.442 4.845 3.293 1.00 90.88 129 ASP A N 1
ATOM 1032 C CA . ASP A 1 129 ? 12.615 5.444 4.342 1.00 90.88 129 ASP A CA 1
ATOM 1033 C C . ASP A 1 129 ? 11.328 4.644 4.592 1.00 90.88 129 ASP A C 1
ATOM 1035 O O . ASP A 1 129 ? 10.398 5.140 5.229 1.00 90.88 129 ASP A O 1
ATOM 1039 N N . LEU A 1 130 ? 11.277 3.387 4.129 1.00 92.25 130 LEU A N 1
ATOM 1040 C CA . LEU A 1 130 ? 10.074 2.559 4.164 1.00 92.25 130 LEU A CA 1
ATOM 1041 C C . LEU A 1 130 ? 9.462 2.489 5.564 1.00 92.25 130 LEU A C 1
ATOM 1043 O O . LEU A 1 130 ? 8.266 2.713 5.707 1.00 92.25 130 LEU A O 1
ATOM 1047 N N . SER A 1 131 ? 10.253 2.206 6.604 1.00 91.00 131 SER A N 1
ATOM 1048 C CA . SER A 1 131 ? 9.711 2.070 7.965 1.00 91.00 131 SER A CA 1
ATOM 1049 C C . SER A 1 131 ? 9.005 3.344 8.438 1.00 91.00 131 SER A C 1
ATOM 1051 O O . SER A 1 131 ? 7.899 3.262 8.971 1.00 91.00 131 SER A O 1
ATOM 1053 N N . ASP A 1 132 ? 9.600 4.513 8.194 1.00 91.56 132 ASP A N 1
ATOM 1054 C CA . ASP A 1 132 ? 9.013 5.803 8.568 1.00 91.56 132 ASP A CA 1
ATOM 1055 C C . ASP A 1 132 ? 7.742 6.088 7.750 1.00 91.56 132 ASP A C 1
ATOM 1057 O O . ASP A 1 132 ? 6.741 6.583 8.279 1.00 91.56 132 ASP A O 1
ATOM 1061 N N . GLN A 1 133 ? 7.747 5.728 6.461 1.00 90.75 133 GLN A N 1
ATOM 1062 C CA . GLN A 1 133 ? 6.578 5.831 5.586 1.00 90.75 133 GLN A CA 1
ATOM 1063 C C . GLN A 1 133 ? 5.432 4.914 6.044 1.00 90.75 133 GLN A C 1
ATOM 1065 O O . GLN A 1 133 ? 4.274 5.338 6.026 1.00 90.75 133 GLN A O 1
ATOM 1070 N N . LEU A 1 134 ? 5.733 3.687 6.485 1.00 91.06 134 LEU A N 1
ATOM 1071 C CA . LEU A 1 134 ? 4.749 2.742 7.023 1.00 91.06 134 LEU A CA 1
ATOM 1072 C C . LEU A 1 134 ? 4.126 3.265 8.316 1.00 91.06 134 LEU A C 1
ATOM 1074 O O . LEU A 1 134 ? 2.902 3.298 8.436 1.00 91.06 134 LEU A O 1
ATOM 1078 N N . ASP A 1 135 ? 4.945 3.713 9.267 1.00 89.94 135 ASP A N 1
ATOM 1079 C CA . ASP A 1 135 ? 4.450 4.228 10.546 1.00 89.94 135 ASP A CA 1
ATOM 1080 C C . ASP A 1 135 ? 3.565 5.457 10.342 1.00 89.94 135 ASP 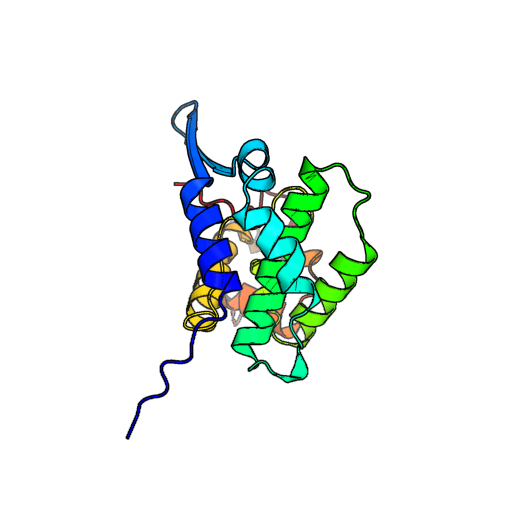A C 1
ATOM 1082 O O . ASP A 1 135 ? 2.498 5.579 10.952 1.00 89.94 135 ASP A O 1
ATOM 1086 N N . LYS A 1 136 ? 3.956 6.349 9.429 1.00 88.44 136 LYS A N 1
ATOM 1087 C CA . LYS A 1 136 ? 3.126 7.484 9.036 1.00 88.44 136 LYS A CA 1
ATOM 1088 C C . LYS A 1 136 ? 1.801 7.031 8.418 1.00 88.44 136 LYS A C 1
ATOM 1090 O O . LYS A 1 136 ? 0.754 7.506 8.850 1.00 88.44 136 LYS A O 1
ATOM 1095 N N . GLN A 1 137 ? 1.827 6.089 7.473 1.00 86.88 137 GLN A N 1
ATOM 1096 C CA . GLN A 1 137 ? 0.617 5.592 6.811 1.00 86.88 137 GLN A CA 1
ATOM 1097 C C . GLN A 1 137 ? -0.366 4.961 7.804 1.00 86.88 137 GLN A C 1
ATOM 1099 O O . GLN A 1 137 ? -1.570 5.228 7.744 1.00 86.88 137 GLN A O 1
ATOM 1104 N N . VAL A 1 138 ? 0.136 4.147 8.736 1.00 88.88 138 VAL A N 1
ATOM 1105 C CA . VAL A 1 138 ? -0.680 3.543 9.795 1.00 88.88 138 VAL A CA 1
ATOM 1106 C C . VAL A 1 138 ? -1.321 4.642 10.638 1.00 88.88 138 VAL A C 1
ATOM 1108 O O . VAL A 1 138 ? -2.542 4.666 10.781 1.00 88.88 138 VAL A O 1
ATOM 1111 N N . ASN A 1 139 ? -0.532 5.597 11.134 1.00 86.56 139 ASN A N 1
ATOM 1112 C CA . ASN A 1 139 ? -1.027 6.696 11.966 1.00 86.56 139 ASN A CA 1
ATOM 1113 C C . ASN A 1 139 ? -2.093 7.548 11.264 1.00 86.56 139 ASN A C 1
ATOM 1115 O O . ASN A 1 139 ? -3.142 7.821 11.852 1.00 86.56 139 ASN A O 1
ATOM 1119 N N . ASP A 1 140 ? -1.852 7.921 10.006 1.00 83.81 140 ASP A N 1
ATOM 1120 C CA . ASP A 1 140 ? -2.775 8.728 9.203 1.00 83.81 140 ASP A CA 1
ATOM 1121 C C . ASP A 1 140 ? -4.098 7.983 8.941 1.00 83.81 140 ASP A C 1
ATOM 1123 O O . ASP A 1 140 ? -5.170 8.592 8.856 1.00 83.81 140 ASP A O 1
ATOM 1127 N N . THR A 1 141 ? -4.046 6.650 8.857 1.00 84.19 141 THR A N 1
ATOM 1128 C CA . THR A 1 141 ? -5.226 5.811 8.615 1.00 84.19 141 THR A CA 1
ATOM 1129 C C . THR A 1 141 ? -6.001 5.515 9.897 1.00 84.19 141 THR A C 1
ATOM 1131 O O . THR A 1 141 ? -7.231 5.495 9.867 1.00 84.19 141 THR A O 1
ATOM 1134 N N . LEU A 1 142 ? -5.331 5.347 11.043 1.00 86.06 142 LEU A N 1
ATOM 1135 C CA . LEU A 1 142 ? -5.961 4.947 12.309 1.00 86.06 142 LEU A CA 1
ATOM 1136 C C . LEU A 1 142 ? -7.124 5.852 12.729 1.00 86.06 142 LEU A C 1
ATOM 1138 O O . LEU A 1 142 ? -8.156 5.360 13.184 1.00 86.06 142 LEU A O 1
ATOM 1142 N N . ALA A 1 143 ? -7.000 7.165 12.525 1.00 79.50 143 ALA A N 1
ATOM 1143 C CA . ALA A 1 143 ? -8.059 8.121 12.855 1.00 79.50 143 ALA A CA 1
ATOM 1144 C C . ALA A 1 143 ? -9.350 7.907 12.039 1.00 79.50 143 ALA A C 1
ATOM 1146 O O . ALA A 1 143 ? -10.436 8.257 12.498 1.00 79.50 143 ALA A O 1
ATOM 1147 N N . LYS A 1 144 ? -9.240 7.322 10.841 1.00 83.12 144 LYS A N 1
ATOM 1148 C CA . LYS A 1 144 ? -10.369 7.016 9.951 1.00 83.12 144 LYS A CA 1
ATOM 1149 C C . LYS A 1 144 ? -11.029 5.677 10.292 1.00 83.12 144 LYS A C 1
ATOM 1151 O O . LYS A 1 144 ? -12.180 5.461 9.926 1.00 83.12 144 LYS A O 1
ATOM 1156 N N . LEU A 1 145 ? -10.318 4.794 10.995 1.00 86.38 145 LEU A N 1
ATOM 1157 C CA . LEU A 1 145 ? -10.760 3.425 11.271 1.00 86.38 145 LEU A CA 1
ATOM 1158 C C . LEU A 1 145 ? -11.658 3.287 12.488 1.00 86.38 145 LEU A C 1
ATOM 1160 O O . LEU A 1 145 ? -12.326 2.263 12.621 1.00 86.38 145 LEU A O 1
ATOM 1164 N N . PHE A 1 146 ? -11.670 4.275 13.380 1.00 87.25 146 PHE A N 1
ATOM 1165 C CA . PHE A 1 146 ? -12.330 4.139 14.667 1.00 87.25 146 PHE A CA 1
ATOM 1166 C C . PHE A 1 146 ? -13.256 5.309 14.983 1.00 87.25 146 PHE A C 1
ATOM 1168 O O . PHE A 1 146 ? -12.919 6.476 14.790 1.00 87.25 146 PHE A O 1
ATOM 1175 N N . ARG A 1 147 ? -14.417 5.000 15.563 1.00 86.81 147 ARG A N 1
ATOM 1176 C CA . ARG A 1 147 ? -15.325 5.979 16.171 1.00 86.81 147 ARG A CA 1
ATOM 1177 C C . ARG A 1 147 ? -15.682 5.540 17.578 1.00 86.81 147 ARG A C 1
ATOM 1179 O O . ARG A 1 147 ? -15.964 4.372 17.814 1.00 86.81 147 ARG A O 1
ATOM 1186 N N . TYR A 1 148 ? -15.703 6.485 18.512 1.00 85.38 148 TYR A N 1
ATOM 1187 C CA . TYR A 1 148 ? -16.107 6.214 19.888 1.00 85.38 148 TYR A CA 1
ATOM 1188 C C . TYR A 1 148 ? -17.430 6.893 20.216 1.00 85.38 148 TYR A C 1
ATOM 1190 O O . TYR A 1 148 ? -17.530 8.123 20.179 1.00 85.38 148 TYR A O 1
ATOM 1198 N N . ASP A 1 149 ? -18.422 6.089 20.586 1.00 83.31 149 ASP A N 1
ATOM 1199 C CA . ASP A 1 149 ? -19.692 6.577 21.100 1.00 83.31 149 ASP A CA 1
ATOM 1200 C C . ASP A 1 149 ? -19.641 6.659 22.628 1.00 83.31 149 ASP A C 1
ATOM 1202 O O . ASP A 1 149 ? -19.685 5.658 23.348 1.00 83.31 149 ASP A O 1
ATOM 1206 N N . LYS A 1 150 ? -19.557 7.896 23.123 1.00 80.31 150 LYS A N 1
ATOM 1207 C CA . LYS A 1 150 ? -19.507 8.208 24.556 1.00 80.31 150 LYS A CA 1
ATOM 1208 C C . LYS A 1 150 ? -20.797 7.856 25.298 1.00 80.31 150 LYS A C 1
ATOM 1210 O O . LYS A 1 150 ? -20.724 7.637 26.503 1.00 80.31 150 LYS A O 1
ATOM 1215 N N . GLY A 1 151 ? -21.948 7.862 24.624 1.00 77.81 151 GLY A N 1
ATOM 1216 C CA . GLY A 1 151 ? -23.254 7.650 25.251 1.00 77.81 151 GLY A CA 1
ATOM 1217 C C . GLY A 1 151 ? -23.470 6.199 25.668 1.00 77.81 151 GLY A C 1
ATOM 1218 O O . GLY A 1 151 ? -24.028 5.943 26.731 1.00 77.81 151 GLY A O 1
ATOM 1219 N N . VAL A 1 152 ? -22.973 5.262 24.858 1.00 80.25 152 VAL A N 1
ATOM 1220 C CA . VAL A 1 152 ? -23.104 3.812 25.095 1.00 80.25 152 VAL A CA 1
ATOM 1221 C C . VAL A 1 152 ? -21.781 3.120 25.436 1.00 80.25 152 VAL A C 1
ATOM 1223 O O . VAL A 1 152 ? -21.784 1.952 25.811 1.00 80.25 152 VAL A O 1
ATOM 1226 N N . GLY A 1 153 ? -20.647 3.824 25.347 1.00 77.25 153 GLY A N 1
ATOM 1227 C CA . GLY A 1 153 ? -19.328 3.278 25.680 1.00 77.25 153 GLY A CA 1
ATOM 1228 C C . GLY A 1 153 ? -18.822 2.237 24.678 1.00 77.25 153 GLY A C 1
ATOM 1229 O O . GLY A 1 153 ? 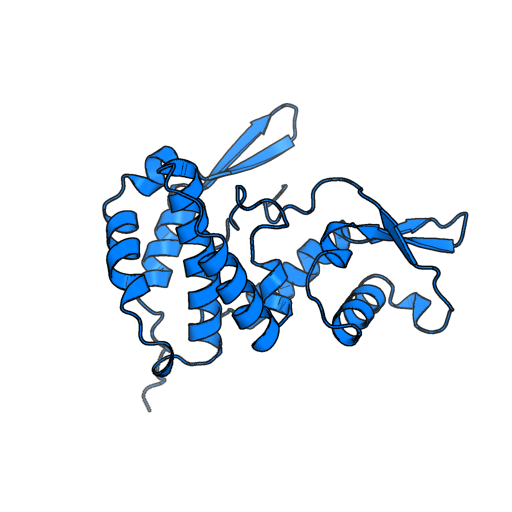-18.096 1.323 25.066 1.00 77.25 153 GLY A O 1
ATOM 1230 N N . ILE A 1 154 ? -19.210 2.365 23.406 1.00 83.81 154 ILE A N 1
ATOM 1231 C CA . ILE A 1 154 ? -18.877 1.426 22.327 1.00 83.81 154 ILE A CA 1
ATOM 1232 C C . ILE A 1 154 ? -17.813 2.031 21.406 1.00 83.81 154 ILE A C 1
ATOM 1234 O O . ILE A 1 154 ? -17.883 3.212 21.051 1.00 83.81 154 ILE A O 1
ATOM 1238 N N . ILE A 1 155 ? -16.846 1.207 20.994 1.00 85.62 155 ILE A N 1
ATOM 1239 C CA . ILE A 1 155 ? -15.940 1.521 19.886 1.00 85.62 155 ILE A CA 1
ATOM 1240 C C . ILE A 1 155 ? -16.485 0.864 18.622 1.00 85.62 155 ILE A C 1
ATOM 1242 O O . ILE A 1 155 ? -16.619 -0.358 18.551 1.00 85.62 155 ILE A O 1
ATOM 1246 N N . TYR A 1 156 ? -16.768 1.687 17.620 1.00 86.94 156 TYR A N 1
ATOM 1247 C CA . TYR A 1 156 ? -17.047 1.233 16.270 1.00 86.94 156 TYR A CA 1
ATOM 1248 C C . TYR A 1 156 ? -15.750 1.181 15.474 1.00 86.94 156 TYR A C 1
ATOM 1250 O O . TYR A 1 156 ? -14.978 2.146 15.461 1.00 86.94 156 TYR A O 1
ATOM 1258 N N . VAL A 1 157 ? -15.533 0.058 14.809 1.00 88.44 157 VAL A N 1
ATOM 1259 C CA . VAL A 1 157 ? -14.397 -0.205 13.934 1.00 88.44 157 VAL A CA 1
ATOM 1260 C C . VAL A 1 157 ? -14.908 -0.269 12.506 1.00 88.44 157 VAL A C 1
ATOM 1262 O O . VAL A 1 157 ? -15.968 -0.833 12.254 1.00 88.44 157 VAL A O 1
ATOM 1265 N N . HIS A 1 158 ? -14.188 0.358 11.584 1.00 89.00 158 HIS A N 1
ATOM 1266 C CA . HIS A 1 158 ? -14.580 0.378 10.185 1.00 89.00 158 HIS A CA 1
ATOM 1267 C C . HIS A 1 158 ? -14.512 -1.035 9.583 1.00 89.00 158 HIS A C 1
ATOM 1269 O O . HIS A 1 158 ? -13.481 -1.688 9.723 1.00 89.00 158 HIS A O 1
ATOM 1275 N N . ASP A 1 159 ? -15.543 -1.473 8.851 1.00 85.44 159 ASP A N 1
ATOM 1276 C CA . ASP A 1 159 ? -15.631 -2.836 8.281 1.00 85.44 159 ASP A CA 1
ATOM 1277 C C . ASP A 1 159 ? -14.361 -3.278 7.531 1.00 85.44 159 ASP A C 1
ATOM 1279 O O . ASP A 1 159 ? -13.911 -4.410 7.688 1.00 85.44 159 ASP A O 1
ATOM 1283 N N . TRP A 1 160 ? -13.738 -2.366 6.773 1.00 85.06 160 TRP A N 1
ATOM 1284 C CA . TRP A 1 160 ? -12.437 -2.588 6.115 1.00 85.06 160 TRP A CA 1
ATOM 1285 C C . TRP A 1 160 ? -11.390 -3.215 7.047 1.00 85.06 160 TRP A C 1
ATOM 1287 O O . TRP A 1 160 ? -10.726 -4.177 6.674 1.00 85.06 160 TRP A O 1
ATOM 1297 N N . PHE A 1 161 ? -11.247 -2.686 8.268 1.00 85.50 161 PHE A N 1
ATOM 1298 C CA . PHE A 1 161 ? -10.264 -3.159 9.244 1.00 85.50 161 PHE A CA 1
ATOM 1299 C C . PHE A 1 161 ? -10.550 -4.592 9.693 1.00 85.50 161 PHE A C 1
ATOM 1301 O O . PHE A 1 161 ? -9.624 -5.365 9.945 1.00 85.50 161 PHE A O 1
ATOM 1308 N N . ASP A 1 162 ? -11.828 -4.961 9.779 1.00 80.75 162 ASP A N 1
ATOM 1309 C CA . ASP A 1 162 ? -12.219 -6.319 10.129 1.00 80.75 162 ASP A CA 1
ATOM 1310 C C . ASP A 1 162 ? -12.017 -7.298 8.975 1.00 80.75 162 ASP A C 1
ATOM 1312 O O . ASP A 1 162 ? -11.625 -8.438 9.230 1.00 80.75 162 ASP A O 1
ATOM 1316 N N . GLN A 1 163 ? -12.206 -6.834 7.737 1.00 82.50 163 GLN A N 1
ATOM 1317 C CA . GLN A 1 163 ? -12.000 -7.603 6.508 1.00 82.50 163 GLN A CA 1
ATOM 1318 C C . GLN A 1 163 ? -10.519 -7.826 6.176 1.00 82.50 163 GLN A C 1
ATOM 1320 O O . GLN A 1 163 ? -10.191 -8.794 5.489 1.00 82.50 163 GLN A O 1
ATOM 1325 N N . GLN A 1 164 ? -9.615 -6.983 6.686 1.00 84.56 164 GLN A N 1
ATOM 1326 C CA . GLN A 1 164 ? -8.184 -7.179 6.473 1.00 84.56 164 GLN A CA 1
ATOM 1327 C C . GLN A 1 164 ? -7.655 -8.405 7.237 1.00 84.56 164 GLN A C 1
ATOM 1329 O O . GLN A 1 164 ? -8.050 -8.642 8.388 1.00 84.56 164 GLN A O 1
ATOM 1334 N N . PRO A 1 165 ? -6.691 -9.146 6.655 1.00 85.50 165 PRO A N 1
ATOM 1335 C CA . PRO A 1 165 ? -6.066 -10.316 7.271 1.00 85.50 165 PRO A CA 1
ATOM 1336 C C . PRO A 1 165 ? -5.038 -9.927 8.354 1.00 85.50 165 PRO A C 1
ATOM 1338 O O . PRO A 1 165 ? -3.938 -10.467 8.418 1.00 85.50 165 PRO A O 1
ATOM 1341 N N . PHE A 1 166 ? -5.375 -8.967 9.216 1.00 86.94 166 PHE A N 1
ATOM 1342 C CA . PHE A 1 166 ? -4.544 -8.593 10.356 1.00 86.94 166 PHE A CA 1
ATOM 1343 C C . PHE A 1 166 ? -4.533 -9.696 11.415 1.00 86.94 166 PHE A C 1
ATOM 1345 O O . PHE A 1 166 ? -5.574 -10.283 11.727 1.00 86.94 166 PHE A O 1
ATOM 1352 N N . THR A 1 167 ? -3.375 -9.906 12.044 1.00 85.81 167 THR A N 1
ATOM 1353 C CA . THR A 1 167 ? -3.282 -10.759 13.234 1.00 85.81 167 THR A CA 1
ATOM 1354 C C . THR A 1 167 ? -4.097 -10.166 14.385 1.00 85.81 167 THR A C 1
ATOM 1356 O O . THR A 1 167 ? -4.305 -8.950 14.468 1.00 85.81 167 THR A O 1
ATOM 1359 N N . ALA A 1 168 ? -4.565 -11.017 15.300 1.00 84.94 168 ALA A N 1
ATOM 1360 C CA . ALA A 1 168 ? -5.344 -10.568 16.452 1.00 84.94 168 ALA A CA 1
ATOM 1361 C C . ALA A 1 168 ? -4.537 -9.611 17.345 1.00 84.94 168 ALA A C 1
ATOM 1363 O O . ALA A 1 168 ? -5.066 -8.598 17.808 1.00 84.94 168 ALA A O 1
ATOM 1364 N N . GLU A 1 169 ? -3.245 -9.893 17.537 1.00 86.50 169 GLU A N 1
ATOM 1365 C CA . GLU A 1 169 ? -2.330 -9.045 18.299 1.00 86.50 169 GLU A CA 1
ATOM 1366 C C . GLU A 1 169 ? -2.192 -7.663 17.662 1.00 86.50 169 GLU A C 1
ATOM 1368 O O . GLU A 1 169 ? -2.260 -6.653 18.365 1.00 86.50 169 GLU A O 1
ATOM 1373 N N . PHE A 1 170 ? -2.057 -7.607 16.335 1.00 89.00 170 PHE A N 1
ATOM 1374 C CA . PHE A 1 170 ? -1.921 -6.347 15.616 1.00 89.00 170 PHE A CA 1
ATOM 1375 C C . PHE A 1 170 ? -3.221 -5.537 15.630 1.00 89.00 170 PHE A C 1
ATOM 1377 O O . PHE A 1 170 ? -3.199 -4.331 15.884 1.00 89.00 170 PHE A O 1
ATOM 1384 N N . LYS A 1 171 ? -4.384 -6.188 15.465 1.00 87.62 171 LYS A N 1
ATOM 1385 C CA . LYS A 1 171 ? -5.681 -5.510 15.631 1.00 87.62 171 LYS A CA 1
ATOM 1386 C C . LYS A 1 171 ? -5.791 -4.883 17.021 1.00 87.62 171 LYS A C 1
ATOM 1388 O O . LYS A 1 171 ? -6.138 -3.709 17.154 1.00 87.62 171 LYS A O 1
ATOM 1393 N N . GLN A 1 172 ? -5.437 -5.641 18.057 1.00 85.00 172 GLN A N 1
ATOM 1394 C CA . GLN A 1 172 ? -5.482 -5.164 19.432 1.00 85.00 172 GLN A CA 1
ATOM 1395 C C . GLN A 1 172 ? -4.506 -4.002 19.676 1.00 85.00 172 GLN A C 1
ATOM 1397 O O . GLN A 1 172 ? -4.890 -3.030 20.330 1.00 85.00 172 GLN A O 1
ATOM 1402 N N . SER A 1 173 ? -3.279 -4.047 19.142 1.00 88.25 173 SER A N 1
ATOM 1403 C CA . SER A 1 173 ? -2.322 -2.941 19.296 1.00 88.25 173 SER A CA 1
ATOM 1404 C C . SER A 1 173 ? -2.823 -1.648 18.654 1.00 88.25 173 SER A C 1
ATOM 1406 O O . SER A 1 173 ? -2.706 -0.586 19.262 1.00 88.25 173 SER A O 1
ATOM 1408 N N . LEU A 1 174 ? -3.447 -1.730 17.476 1.00 89.19 174 LEU A N 1
ATOM 1409 C CA . LEU A 1 174 ? -3.988 -0.564 16.773 1.00 89.19 174 LEU A CA 1
ATOM 1410 C C . LEU A 1 174 ? -5.176 0.067 17.515 1.00 89.19 174 LEU A C 1
ATOM 1412 O O . LEU A 1 174 ? -5.255 1.290 17.637 1.00 89.19 174 LEU A O 1
ATOM 1416 N N . ILE A 1 175 ? -6.068 -0.753 18.080 1.00 85.62 175 ILE A N 1
ATOM 1417 C CA . ILE A 1 175 ? -7.184 -0.265 18.908 1.00 85.62 175 ILE A CA 1
ATOM 1418 C C . ILE A 1 175 ? -6.650 0.459 20.148 1.00 85.62 175 ILE A C 1
ATOM 1420 O O . ILE A 1 175 ? -7.116 1.547 20.486 1.00 85.62 175 ILE A O 1
ATOM 1424 N N . LEU A 1 176 ? -5.650 -0.115 20.819 1.00 84.50 176 LEU A N 1
ATOM 1425 C CA . LEU A 1 176 ? -5.028 0.495 21.994 1.00 84.50 176 LEU A CA 1
ATOM 1426 C C . LEU A 1 176 ? -4.315 1.809 21.664 1.00 84.50 176 LEU A C 1
ATOM 1428 O O . LEU A 1 176 ? -4.385 2.753 22.449 1.00 84.50 176 LEU A O 1
ATOM 1432 N N . GLN A 1 177 ? -3.698 1.902 20.488 1.00 87.19 177 GLN A N 1
ATOM 1433 C CA . GLN A 1 177 ? -3.081 3.130 20.001 1.00 87.19 177 GLN A CA 1
ATOM 1434 C C . GLN A 1 177 ? -4.113 4.239 19.742 1.00 87.19 177 GLN A C 1
ATOM 1436 O O . GLN A 1 177 ? -3.882 5.387 20.121 1.00 87.19 177 GLN A O 1
ATOM 1441 N N . GLY A 1 178 ? -5.270 3.910 19.158 1.00 82.50 178 GLY A N 1
ATOM 1442 C CA . GLY A 1 178 ? -6.376 4.860 18.980 1.00 82.50 178 GLY A CA 1
ATOM 1443 C C . GLY A 1 178 ? -7.062 5.254 20.296 1.00 82.50 178 GLY A C 1
ATOM 1444 O O . GLY A 1 178 ? -7.599 6.356 20.429 1.00 82.50 178 GLY A O 1
ATOM 1445 N N . PHE A 1 179 ? -7.016 4.372 21.298 1.00 82.62 179 PHE A N 1
ATOM 1446 C CA . PHE A 1 179 ? -7.744 4.504 22.561 1.00 82.62 179 PHE A CA 1
ATOM 1447 C C . PHE A 1 179 ? -6.869 4.212 23.797 1.00 82.62 179 PHE A C 1
ATOM 1449 O O . PHE A 1 179 ? -7.237 3.383 24.637 1.00 82.62 179 PHE A O 1
ATOM 1456 N N . PRO A 1 180 ? -5.767 4.957 24.019 1.00 76.25 180 PRO A N 1
ATOM 1457 C CA . PRO A 1 180 ? -4.767 4.620 25.042 1.00 76.25 180 PRO A CA 1
ATOM 1458 C C . PRO A 1 180 ? -5.319 4.663 26.474 1.00 76.25 180 PRO A C 1
ATOM 1460 O O . PRO A 1 180 ? -4.838 3.979 27.373 1.00 76.25 180 PRO A O 1
ATOM 1463 N N . LYS A 1 181 ? -6.388 5.431 26.711 1.00 74.44 181 LYS A N 1
ATOM 1464 C CA . LYS A 1 181 ? -7.039 5.544 28.028 1.00 74.44 181 LYS A CA 1
ATOM 1465 C C . LYS A 1 181 ? -7.866 4.315 28.421 1.00 74.44 181 LYS A C 1
ATOM 1467 O O . LYS A 1 181 ? -8.327 4.243 29.558 1.00 74.44 181 LYS A O 1
ATOM 1472 N N . TYR A 1 182 ? -8.079 3.374 27.502 1.00 68.12 182 TYR A N 1
ATOM 1473 C CA . TYR A 1 182 ? -8.978 2.237 27.694 1.00 68.12 182 TYR A CA 1
ATOM 1474 C C . TYR A 1 182 ? -8.257 0.899 27.872 1.00 68.12 182 TYR A C 1
ATOM 1476 O O . TYR A 1 182 ? -8.925 -0.120 28.020 1.00 68.12 182 TYR A O 1
ATOM 1484 N N . HIS A 1 183 ? -6.923 0.909 27.979 1.00 58.97 183 HIS A N 1
ATOM 1485 C CA . HIS A 1 183 ? -6.084 -0.259 28.286 1.00 58.97 183 HIS A CA 1
ATOM 1486 C C . HIS A 1 183 ? -6.556 -1.101 29.492 1.00 58.97 183 HIS A C 1
ATOM 1488 O O . HIS A 1 183 ? -6.161 -2.255 29.621 1.00 58.97 183 HIS A O 1
ATOM 1494 N N . THR A 1 184 ? -7.382 -0.540 30.383 1.00 52.28 184 THR A N 1
ATOM 1495 C CA . THR A 1 184 ? -7.828 -1.167 31.636 1.00 52.28 184 THR A CA 1
ATOM 1496 C C . THR A 1 184 ? -9.332 -1.460 31.712 1.00 52.28 184 THR A C 1
ATOM 1498 O O . THR A 1 184 ? -9.788 -2.002 32.719 1.00 52.28 184 THR A O 1
ATOM 1501 N N . LYS A 1 185 ? -10.131 -1.132 30.685 1.00 57.69 185 LYS A N 1
ATOM 1502 C CA . LYS A 1 185 ? -11.590 -1.358 30.676 1.00 57.69 185 LYS A CA 1
ATOM 1503 C C . LYS A 1 185 ? -11.978 -2.364 29.593 1.00 57.69 185 LYS A C 1
ATOM 1505 O O . LYS A 1 185 ? -11.432 -2.329 28.498 1.00 57.69 185 LYS A O 1
ATOM 1510 N N . LYS A 1 186 ? -12.955 -3.236 29.880 1.00 62.22 186 LYS A N 1
ATOM 1511 C CA . LYS A 1 186 ? -13.578 -4.088 28.853 1.00 62.22 186 LYS A CA 1
ATOM 1512 C C . LYS A 1 186 ? -14.280 -3.183 27.836 1.00 62.22 186 LYS A C 1
ATOM 1514 O O . LYS A 1 186 ? -15.281 -2.558 28.171 1.00 62.22 186 LYS A O 1
ATOM 1519 N N . LEU A 1 187 ? -13.712 -3.079 26.640 1.00 65.62 187 LEU A N 1
ATOM 1520 C CA . LEU A 1 187 ? -14.284 -2.358 25.508 1.00 65.62 187 LEU A CA 1
ATOM 1521 C C . LEU A 1 187 ? -15.238 -3.286 24.759 1.00 65.62 187 LEU A C 1
ATOM 1523 O O . LEU A 1 187 ? -14.871 -4.419 24.450 1.00 65.62 187 LEU A O 1
ATOM 1527 N N . THR A 1 188 ? -16.437 -2.802 24.446 1.00 77.38 188 THR A N 1
ATOM 1528 C CA . THR A 1 188 ? -17.306 -3.468 23.471 1.00 77.38 188 THR A CA 1
ATOM 1529 C C . THR A 1 188 ? -16.969 -2.918 22.087 1.00 77.38 188 THR A C 1
ATOM 1531 O O . THR A 1 188 ? -17.008 -1.702 21.880 1.00 77.38 188 THR A O 1
ATOM 1534 N N . ILE A 1 189 ? -16.609 -3.811 21.163 1.00 79.56 189 ILE A N 1
ATOM 1535 C CA . ILE A 1 189 ? -16.154 -3.483 19.807 1.00 79.56 189 ILE A CA 1
ATOM 1536 C C . ILE A 1 189 ? -17.206 -3.963 18.807 1.00 79.56 189 ILE A C 1
ATOM 1538 O O . ILE A 1 189 ? -17.641 -5.112 18.880 1.00 79.56 189 ILE A O 1
ATOM 1542 N N . HIS A 1 190 ? -17.607 -3.092 17.882 1.00 84.75 190 HIS A N 1
ATOM 1543 C CA . HIS A 1 190 ? -18.564 -3.407 16.822 1.00 84.75 190 HIS A CA 1
ATOM 1544 C C . HIS A 1 190 ? -18.026 -2.991 15.452 1.00 84.75 190 HIS A C 1
ATOM 1546 O O . HIS A 1 190 ? -17.571 -1.860 15.292 1.00 84.75 190 HIS A O 1
ATOM 1552 N N . SER A 1 191 ? -18.142 -3.877 14.464 1.00 83.62 191 SER A N 1
ATOM 1553 C CA . SER A 1 191 ? -17.897 -3.544 13.057 1.00 83.62 191 SER A CA 1
ATOM 1554 C C . SER A 1 191 ? -19.029 -2.668 12.520 1.00 83.62 191 SER A C 1
ATOM 1556 O O . SER A 1 191 ? -20.202 -2.929 12.812 1.00 83.62 191 SER A O 1
ATOM 1558 N N . SER A 1 192 ? -18.696 -1.601 11.802 1.00 82.06 192 SER A N 1
ATOM 1559 C CA . SER A 1 192 ? -19.665 -0.759 11.105 1.00 82.06 192 SER A CA 1
ATOM 1560 C C . SER A 1 192 ? -19.030 -0.041 9.915 1.00 82.06 192 SER A C 1
ATOM 1562 O O . SER A 1 192 ? -17.916 0.479 10.002 1.00 82.06 192 SER A O 1
ATOM 1564 N N . HIS A 1 193 ? -19.767 0.079 8.813 1.00 80.75 193 HIS A N 1
ATOM 1565 C CA . HIS A 1 193 ? -19.356 0.916 7.696 1.00 80.75 193 HIS A CA 1
ATOM 1566 C C . HIS A 1 193 ? -19.569 2.398 8.023 1.00 80.75 193 HIS A C 1
ATOM 1568 O O . HIS A 1 193 ? -20.698 2.855 8.232 1.00 80.75 193 HIS A O 1
ATOM 1574 N N . PHE A 1 194 ? -18.491 3.183 8.026 1.00 78.25 194 PHE A N 1
ATOM 1575 C CA . PHE A 1 194 ? -18.595 4.626 8.205 1.00 78.25 194 PHE A CA 1
ATOM 1576 C C . PHE A 1 194 ? -17.590 5.417 7.361 1.00 78.25 194 PHE A C 1
ATOM 1578 O O . PHE A 1 194 ? -16.499 5.762 7.797 1.00 78.25 194 PHE A O 1
ATOM 1585 N N . GLY A 1 195 ? -18.028 5.833 6.174 1.00 68.12 195 GLY A N 1
ATOM 1586 C CA . GLY A 1 195 ? -17.204 6.622 5.256 1.00 68.12 195 GLY A CA 1
ATOM 1587 C C . GLY A 1 195 ? -16.240 5.756 4.448 1.00 68.12 195 GLY A C 1
ATOM 1588 O O . GLY A 1 195 ? -16.362 4.538 4.417 1.00 68.12 195 GLY A O 1
ATOM 1589 N N . SER A 1 196 ? -15.304 6.391 3.746 1.00 66.06 196 SER A N 1
ATOM 1590 C CA . SER A 1 196 ? -14.282 5.700 2.959 1.00 66.06 196 SER A CA 1
ATOM 1591 C C . SER A 1 196 ? -12.949 5.682 3.697 1.00 66.06 196 SER A C 1
ATOM 1593 O O . SER A 1 196 ? -12.393 6.737 4.009 1.00 66.06 196 SER A O 1
ATOM 1595 N N . VAL A 1 197 ? -12.383 4.492 3.900 1.00 70.25 197 VAL A N 1
ATOM 1596 C CA . VAL A 1 197 ? -10.966 4.335 4.254 1.00 70.25 197 VAL A CA 1
ATOM 1597 C C . VAL A 1 197 ? -10.176 4.450 2.959 1.00 70.25 197 VAL A C 1
ATOM 1599 O O . VAL A 1 197 ? -9.906 3.464 2.283 1.00 70.25 197 VAL A O 1
ATOM 1602 N N . SER A 1 198 ? -9.902 5.687 2.549 1.00 61.97 198 SER A N 1
ATOM 1603 C CA . SER A 1 198 ? -9.054 5.944 1.392 1.00 61.97 198 SER A CA 1
ATOM 1604 C C . SER A 1 198 ? -7.665 6.376 1.840 1.00 61.97 198 SER A C 1
ATOM 1606 O O . SER A 1 198 ? -7.519 7.264 2.691 1.00 61.97 198 SER A O 1
ATOM 1608 N N . ASN A 1 199 ? -6.660 5.772 1.207 1.00 58.78 199 ASN A N 1
ATOM 1609 C CA . ASN A 1 199 ? -5.274 6.232 1.223 1.00 58.78 199 ASN A CA 1
ATOM 1610 C C . ASN A 1 199 ? -5.075 7.492 0.361 1.00 58.78 199 ASN A C 1
ATOM 1612 O O . ASN A 1 199 ? -3.981 8.050 0.335 1.00 58.78 199 ASN A O 1
ATOM 1616 N N . ALA A 1 200 ? -6.121 7.973 -0.324 1.00 53.62 200 ALA A N 1
ATOM 1617 C CA . ALA A 1 200 ? -6.094 9.281 -0.954 1.00 53.62 200 ALA A CA 1
ATOM 1618 C C . ALA A 1 200 ? -5.872 10.370 0.106 1.00 53.62 200 ALA A C 1
ATOM 1620 O O . ALA A 1 200 ? -6.493 10.391 1.174 1.00 53.62 200 ALA A O 1
ATOM 1621 N N . ILE A 1 201 ? -4.963 11.289 -0.207 1.00 49.06 201 ILE A N 1
ATOM 1622 C CA . ILE A 1 201 ? -4.676 12.451 0.626 1.00 49.06 201 ILE A CA 1
ATOM 1623 C C . ILE A 1 201 ? -5.855 13.423 0.484 1.00 49.06 201 ILE A C 1
ATOM 1625 O O . ILE A 1 201 ? -5.962 14.129 -0.515 1.00 49.06 201 ILE A O 1
ATOM 1629 N N . GLU A 1 202 ? -6.745 13.475 1.471 1.00 44.94 202 GLU A N 1
ATOM 1630 C CA . GLU A 1 202 ? -7.732 14.552 1.600 1.00 44.94 202 GLU A CA 1
ATOM 1631 C C . GLU A 1 202 ? -7.051 15.730 2.318 1.00 44.94 202 GLU A C 1
ATOM 1633 O O . GLU A 1 202 ? -6.552 15.564 3.432 1.00 44.94 202 GLU A O 1
ATOM 1638 N N . LYS A 1 203 ? -6.952 16.895 1.663 1.00 45.56 203 LYS A N 1
ATOM 1639 C CA . LYS A 1 203 ? -6.422 18.136 2.261 1.00 45.56 203 LYS A CA 1
ATOM 1640 C C . LYS A 1 203 ? -7.537 19.125 2.554 1.00 45.56 203 LYS A C 1
ATOM 1642 O O . LYS A 1 203 ? -8.362 19.353 1.639 1.00 45.56 203 LYS A O 1
#

Sequence (203 aa):
MASLVMAQHPYESIWSGLVDEYTHVKKSKGVAYVYVDYASLVKTQNFRLLGRILPKIDPDTLTKDAYLSYLINYYNIKVVESVYLKDSVDMAFFADIKTSLADLDVRTLFCLSADDIYFPNLIAYSSIDLSDQLDKQVNDTLAKLFRYDKGVGIIYVHDWFDQQPFTAEFKQSLILQGFPKYHTKKLTIHSSHFGSVSNAIEK

pLDDT: mean 81.8, std 13.21, range [27.34, 95.06]